Protein AF-A0A7V8R385-F1 (afdb_monomer)

Sequence (244 aa):
MTSVIGEVASEEDINKSERDELTGMAGLIDKFTDCLGFCMSEDGDTLSQWRGYADDGRGVSIGFSHEFLTAITKSNRLVRLQKVIYNLDDQKQRVREIFPKVKELISEGAVSIPRPGSLLSLKTEEQLQAEREQYRSKNSELFGTLTTLQPIWFSFKNPAFREENEWRLALNILPPHETDYRTANGRLVPYQTIEFPAVEDGTKIIEQLILGPKNTTPLRVVENFLHRYGFDNANLSVSTGSYR

Solvent-accessible surface area (backbone atoms only — not comparable to full-atom values): 14202 Å² total; per-residue (Å²): 106,47,64,52,56,43,50,48,36,57,75,70,72,49,52,70,70,55,40,52,50,53,31,52,51,44,50,49,49,62,72,74,52,52,65,53,70,51,76,45,51,76,64,72,78,42,72,68,53,26,51,74,74,15,74,63,13,45,34,64,33,79,39,63,25,67,67,43,57,49,43,43,31,70,74,32,86,56,36,40,79,43,68,52,43,34,54,64,68,62,52,38,51,65,55,52,73,54,42,69,60,49,53,53,34,48,78,74,28,28,68,56,74,82,65,84,60,64,101,84,56,89,69,52,73,68,58,53,48,54,52,46,52,52,26,52,53,33,31,51,52,46,52,54,57,57,58,69,47,54,79,60,55,80,24,59,48,65,57,91,56,54,87,50,49,40,33,28,45,35,33,62,55,62,89,91,65,91,68,48,75,47,82,54,97,94,37,84,40,80,46,75,92,75,83,82,57,93,68,64,93,86,66,51,60,46,45,31,38,33,33,23,64,63,38,83,74,56,64,70,58,53,51,54,51,32,46,76,73,71,47,71,81,38,44,78,49,67,42,86,60,80,87,125

Foldseek 3Di:
DLVLQLVLCVVVVNDPLLSVLLSVLLVVCVVQWDKDKDKAFPDQFDQVCCCPPAVNQQGKGFAFDPQQLVLLCVVDVQWDKDFADADSVVVSVLSVVLVVVLVVLVVQPLSVPQDPDDPPDPDDPVRSVVSVVSNVVSVVVNSVSSCVCVVVVVRYDHNVCVVRSMIIGIGIDDPPDDWDWDDDPNDTDTDDDDDRGDDPPPRQGTAEMERGQPHPDDVVVVCVVCVVVVRNNYHYYYHPDDPD

Secondary structure (DSSP, 8-state):
-HHHHHHHHHHTT--HHHHHHHHHHHHHHHHH-EEEEEEEES-SS-HHHHHHHTGGGTSEEEEEPHHHHHHHHHH-TTEEEEE-B--HHHHHHHHHTTHHHHHHHHHTTTT---PPPPTT----HHHHHHHHHHHHHHHHHHHHHHHTTHHHHTTB--GGGGGG-EEEEEEEE-SS---EEEEETTEEEEE---PPP-PPTT--SEEEEEE-TT----HHHHHHHHHHTT-TT-EEEE------

Radius of gyration: 24.41 Å; Cα contacts (8 Å, |Δi|>4): 317; chains: 1; bounding box: 56×43×70 Å

Structure (mmCIF, N/CA/C/O backbone):
data_AF-A0A7V8R385-F1
#
_entry.id   AF-A0A7V8R385-F1
#
loop_
_atom_site.group_PDB
_atom_site.id
_atom_site.type_symbol
_atom_site.label_atom_id
_atom_site.label_alt_id
_atom_site.label_comp_id
_atom_site.label_asym_id
_atom_site.label_entity_id
_atom_site.label_seq_id
_atom_site.pdbx_PDB_ins_code
_atom_site.Cartn_x
_atom_site.Cartn_y
_atom_site.Cartn_z
_atom_site.occupancy
_atom_site.B_iso_or_equiv
_atom_site.auth_seq_id
_atom_site.auth_comp_id
_atom_site.auth_asym_id
_atom_site.auth_atom_id
_atom_site.pdbx_PDB_model_num
ATOM 1 N N . MET A 1 1 ? -5.358 -4.978 9.025 1.00 71.88 1 MET A N 1
ATOM 2 C CA . MET A 1 1 ? -5.433 -3.863 9.991 1.00 71.88 1 MET A CA 1
ATOM 3 C C . MET A 1 1 ? -6.122 -4.295 11.270 1.00 71.88 1 MET A C 1
ATOM 5 O O . MET A 1 1 ? -5.467 -4.341 12.303 1.00 71.88 1 MET A O 1
ATOM 9 N N . THR A 1 2 ? -7.405 -4.652 11.183 1.00 81.88 2 THR A N 1
ATOM 10 C CA . THR A 1 2 ? -8.234 -5.142 12.293 1.00 81.88 2 THR A CA 1
ATOM 11 C C . THR A 1 2 ? -7.523 -6.210 13.134 1.00 81.88 2 THR A C 1
ATOM 13 O O . THR A 1 2 ? -7.527 -6.145 14.358 1.00 81.88 2 THR A O 1
ATOM 16 N N . SER A 1 3 ? -6.822 -7.137 12.469 1.00 85.56 3 SER A N 1
ATOM 17 C CA . SER A 1 3 ? -6.007 -8.172 13.115 1.00 85.56 3 SER A CA 1
ATOM 18 C C . SER A 1 3 ? -4.867 -7.605 13.968 1.00 85.56 3 SER A C 1
ATOM 20 O O . SER A 1 3 ? -4.728 -7.992 15.119 1.00 85.56 3 SER A O 1
ATOM 22 N N . VAL A 1 4 ? -4.091 -6.650 13.442 1.00 90.94 4 VAL A N 1
ATOM 23 C CA . VAL A 1 4 ? -2.936 -6.063 14.144 1.00 90.94 4 VAL A CA 1
ATOM 24 C C . VAL A 1 4 ? -3.392 -5.265 15.366 1.00 90.94 4 VAL A C 1
ATOM 26 O O . VAL A 1 4 ? -2.797 -5.400 16.428 1.00 90.94 4 VAL A O 1
ATOM 29 N N . ILE A 1 5 ? -4.471 -4.480 15.251 1.00 91.38 5 ILE A N 1
ATOM 30 C CA . ILE A 1 5 ? -5.044 -3.747 16.395 1.00 91.38 5 ILE A CA 1
ATOM 31 C C . ILE A 1 5 ? -5.536 -4.726 17.465 1.00 91.38 5 ILE A C 1
ATOM 33 O O . ILE A 1 5 ? -5.249 -4.522 18.642 1.00 91.38 5 ILE A O 1
ATOM 37 N N . GLY A 1 6 ? -6.224 -5.801 17.068 1.00 90.56 6 GLY A N 1
ATOM 38 C CA . GLY A 1 6 ? -6.682 -6.837 17.995 1.00 90.56 6 GLY A CA 1
ATOM 39 C C . GLY A 1 6 ? -5.533 -7.560 18.707 1.00 90.56 6 GLY A C 1
ATOM 40 O O . GLY A 1 6 ? -5.618 -7.806 19.911 1.00 90.56 6 GLY A O 1
ATOM 41 N N . GLU A 1 7 ? -4.444 -7.859 17.991 1.00 92.69 7 GLU A N 1
ATOM 42 C CA . GLU A 1 7 ? -3.232 -8.455 18.566 1.00 92.69 7 GLU A CA 1
ATOM 43 C C . GLU A 1 7 ? -2.549 -7.507 19.557 1.00 92.69 7 GLU A C 1
ATOM 45 O O . GLU A 1 7 ? -2.314 -7.904 20.696 1.00 92.69 7 GLU A O 1
ATOM 50 N N . VAL A 1 8 ? -2.311 -6.245 19.180 1.00 94.19 8 VAL A N 1
ATOM 51 C CA . VAL A 1 8 ? -1.707 -5.251 20.085 1.00 94.19 8 VAL A CA 1
ATOM 52 C C . VAL A 1 8 ? -2.585 -5.030 21.315 1.00 94.19 8 VAL A C 1
ATOM 54 O O . VAL A 1 8 ? -2.087 -5.018 22.435 1.00 94.19 8 VAL A O 1
ATOM 57 N N . ALA A 1 9 ? -3.903 -4.940 21.143 1.00 92.69 9 ALA A N 1
ATOM 58 C CA . ALA A 1 9 ? -4.816 -4.796 22.269 1.00 92.69 9 ALA A CA 1
ATOM 59 C C . ALA A 1 9 ? -4.808 -6.013 23.200 1.00 92.69 9 ALA A C 1
ATOM 61 O O . ALA A 1 9 ? -5.009 -5.862 24.402 1.00 92.69 9 ALA A O 1
ATOM 62 N N . SER A 1 10 ? -4.554 -7.213 22.668 1.00 92.19 10 SER A N 1
ATOM 63 C CA . SER A 1 10 ? -4.348 -8.410 23.486 1.00 92.19 10 SER A CA 1
ATOM 64 C C . SER A 1 10 ? -3.063 -8.358 24.305 1.00 92.19 10 SER A C 1
ATOM 66 O O . SER A 1 10 ? -3.042 -8.902 25.401 1.00 92.19 10 SER A O 1
ATOM 68 N N . GLU A 1 11 ? -1.998 -7.785 23.752 1.00 93.69 11 GLU A N 1
ATOM 69 C CA . GLU A 1 11 ? -0.685 -7.681 24.401 1.00 93.69 11 GLU A CA 1
ATOM 70 C C . GLU A 1 11 ? -0.637 -6.553 25.442 1.00 93.69 11 GLU A C 1
ATOM 72 O O . GLU A 1 11 ? 0.151 -6.616 26.377 1.00 93.69 11 GLU A O 1
ATOM 77 N N . GLU A 1 12 ? -1.497 -5.544 25.301 1.00 91.81 12 GLU A N 1
ATOM 78 C CA . GLU A 1 12 ? -1.624 -4.389 26.203 1.00 91.81 12 GLU A CA 1
ATOM 79 C C . GLU A 1 12 ? -2.661 -4.607 27.329 1.00 91.81 12 GLU A C 1
ATOM 81 O O . GLU A 1 12 ? -3.159 -3.641 27.907 1.00 91.81 12 GLU A O 1
ATOM 86 N N . ASP A 1 13 ? -3.013 -5.867 27.617 1.00 90.12 13 ASP A N 1
ATOM 87 C CA . ASP A 1 13 ? -3.935 -6.289 28.687 1.00 90.12 13 ASP A CA 1
ATOM 88 C C . ASP A 1 13 ? -5.354 -5.677 28.626 1.00 90.12 13 ASP A C 1
ATOM 90 O O . ASP A 1 13 ? -6.061 -5.595 29.635 1.00 90.12 13 ASP A O 1
ATOM 94 N N . ILE A 1 14 ? -5.827 -5.283 27.437 1.00 90.06 14 ILE A N 1
ATOM 95 C CA . ILE A 1 14 ? -7.196 -4.777 27.252 1.00 90.06 14 ILE A CA 1
ATOM 96 C C . ILE A 1 14 ? -8.189 -5.944 27.342 1.00 90.06 14 ILE A C 1
ATOM 98 O O . ILE A 1 14 ? -8.008 -7.007 26.730 1.00 90.06 14 ILE A O 1
ATOM 102 N N . ASN A 1 15 ? -9.278 -5.763 28.097 1.00 91.19 15 ASN A N 1
ATOM 103 C CA . ASN A 1 15 ? -10.226 -6.849 28.323 1.00 91.19 15 ASN A CA 1
ATOM 104 C C . ASN A 1 15 ? -10.950 -7.250 27.024 1.00 91.19 15 ASN A C 1
ATOM 106 O O . ASN A 1 15 ? -11.017 -6.503 26.051 1.00 91.19 15 ASN A O 1
ATOM 110 N N . LYS A 1 16 ? -11.496 -8.471 26.979 1.00 90.56 16 LYS A N 1
ATOM 111 C CA . LYS A 1 16 ? -12.094 -9.012 25.747 1.00 90.56 16 LYS A CA 1
ATOM 112 C C . LYS A 1 16 ? -13.218 -8.129 25.183 1.00 90.56 16 LYS A C 1
ATOM 114 O O . LYS A 1 16 ? -13.254 -7.924 23.979 1.00 90.56 16 LYS A O 1
ATOM 119 N N . SER A 1 17 ? -14.093 -7.597 26.038 1.00 88.88 17 SER A N 1
ATOM 120 C CA . SER A 1 17 ? -15.223 -6.776 25.588 1.00 88.88 17 SER A CA 1
ATOM 121 C C . SER A 1 17 ? -14.746 -5.481 24.932 1.00 88.88 17 SER A C 1
ATOM 123 O O . SER A 1 17 ? -15.233 -5.118 23.871 1.00 88.88 17 SER A O 1
ATOM 125 N N . GLU A 1 18 ? -13.780 -4.797 25.541 1.00 90.94 18 GLU A N 1
ATOM 126 C CA . GLU A 1 18 ? -13.211 -3.552 25.011 1.00 90.94 18 GLU A CA 1
ATOM 127 C C . GLU A 1 18 ? -12.444 -3.794 23.706 1.00 90.94 18 GLU A C 1
ATOM 129 O O . GLU A 1 18 ? -12.531 -2.997 22.772 1.00 90.94 18 GLU A O 1
ATOM 134 N N . ARG A 1 19 ? -11.728 -4.922 23.610 1.00 91.81 19 ARG A N 1
ATOM 135 C CA . ARG A 1 19 ? -11.050 -5.334 22.373 1.00 91.81 19 ARG A CA 1
ATOM 136 C C . ARG A 1 19 ? -12.021 -5.593 21.233 1.00 91.81 19 ARG A C 1
ATOM 138 O O . ARG A 1 19 ? -11.727 -5.194 20.107 1.00 91.81 19 ARG A O 1
ATOM 145 N N . ASP A 1 20 ? -13.149 -6.243 21.506 1.00 91.50 20 ASP A N 1
ATOM 146 C CA . ASP A 1 20 ? -14.169 -6.517 20.493 1.00 91.50 20 ASP A CA 1
ATOM 147 C C . ASP A 1 20 ? -14.752 -5.196 19.947 1.00 91.50 20 ASP A C 1
ATOM 149 O O . ASP A 1 20 ? -14.870 -5.037 18.731 1.00 91.50 20 ASP A O 1
ATOM 153 N N . GLU A 1 21 ? -14.998 -4.204 20.814 1.00 91.38 21 GLU A N 1
ATOM 154 C CA . GLU A 1 21 ? -15.449 -2.860 20.412 1.00 91.38 21 GLU A CA 1
ATOM 155 C C . GLU A 1 21 ? -14.391 -2.098 19.597 1.00 91.38 21 GLU A C 1
ATOM 157 O O . GLU A 1 21 ? -14.698 -1.544 18.538 1.00 91.38 21 GLU A O 1
ATOM 162 N N . LEU A 1 22 ? -13.123 -2.110 20.030 1.00 91.50 22 LEU A N 1
ATOM 163 C CA . LEU A 1 22 ? -12.010 -1.515 19.277 1.00 91.50 22 LEU A CA 1
ATOM 164 C C . LEU A 1 22 ? -11.866 -2.134 17.884 1.00 91.50 22 LEU A C 1
ATOM 166 O O . LE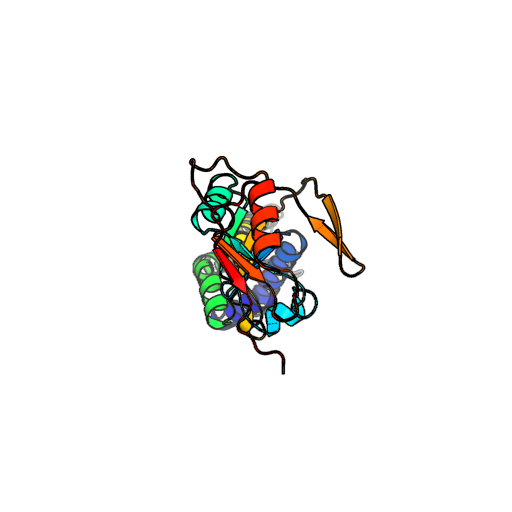U A 1 22 ? -11.689 -1.431 16.889 1.00 91.50 22 LEU A O 1
ATOM 170 N N . THR A 1 23 ? -11.943 -3.461 17.817 1.00 91.94 23 THR A N 1
ATOM 171 C CA . THR A 1 23 ? -11.818 -4.233 16.579 1.00 91.94 23 THR A CA 1
ATOM 172 C C . THR A 1 23 ? -13.006 -3.955 15.655 1.00 91.94 23 THR A C 1
ATOM 174 O O . THR A 1 23 ? -12.824 -3.782 14.449 1.00 91.94 23 THR A O 1
ATOM 177 N N . GLY A 1 24 ? -14.214 -3.834 16.215 1.00 91.44 24 GLY A N 1
ATOM 178 C CA . GLY A 1 24 ? -15.410 -3.408 15.492 1.00 91.44 24 GLY A CA 1
ATOM 179 C C . GLY A 1 24 ? -15.266 -2.000 14.913 1.00 91.44 24 GLY A C 1
ATOM 180 O O . GLY A 1 24 ? -15.549 -1.793 13.733 1.00 91.44 24 GLY A O 1
ATOM 181 N N . MET A 1 25 ? -14.754 -1.054 15.703 1.00 90.56 25 MET A N 1
ATOM 182 C CA . MET A 1 25 ? -14.498 0.318 15.261 1.00 90.56 25 MET A CA 1
ATOM 183 C C . MET A 1 25 ? -13.443 0.376 14.150 1.00 90.56 25 MET A C 1
ATOM 185 O O . MET A 1 25 ? -13.674 1.016 13.125 1.00 90.56 25 MET A O 1
ATOM 189 N N . ALA A 1 26 ? -12.326 -0.339 14.300 1.00 89.94 26 ALA A N 1
ATOM 190 C CA . ALA A 1 26 ? -11.312 -0.457 13.252 1.00 89.94 26 ALA A CA 1
ATOM 191 C C . ALA A 1 26 ? -11.900 -1.049 11.960 1.00 89.94 26 ALA A C 1
ATOM 193 O O . ALA A 1 26 ? -11.653 -0.531 10.876 1.00 89.94 26 ALA A O 1
ATOM 194 N N . GLY A 1 27 ? -12.746 -2.077 12.078 1.00 89.56 27 GLY A N 1
ATOM 195 C CA . GLY A 1 27 ? -13.445 -2.677 10.942 1.00 89.56 27 GLY A CA 1
ATOM 196 C C . GLY A 1 27 ? -14.451 -1.743 10.257 1.00 89.56 27 GLY A C 1
ATOM 197 O O . GLY A 1 27 ? -14.729 -1.913 9.071 1.00 89.56 27 GLY A 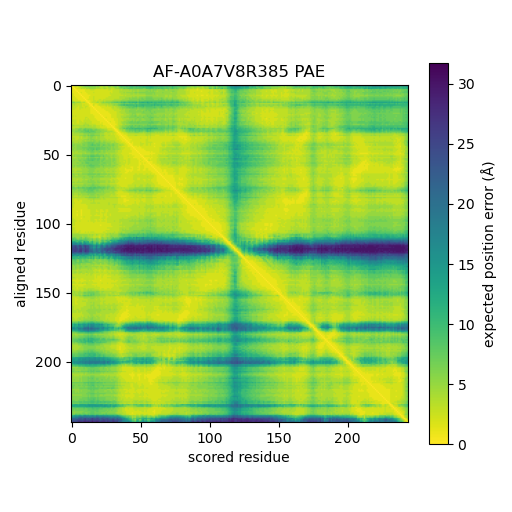O 1
ATOM 198 N N . LEU A 1 28 ? -15.010 -0.759 10.970 1.00 87.75 28 LEU A N 1
ATOM 199 C CA . LEU A 1 28 ? -15.813 0.302 10.355 1.00 87.75 28 LEU A CA 1
ATOM 200 C C . LEU A 1 28 ? -14.924 1.269 9.576 1.00 87.75 28 LEU A C 1
ATOM 202 O O . LEU A 1 28 ? -15.246 1.577 8.434 1.00 87.75 28 LEU A O 1
ATOM 206 N N . ILE A 1 29 ? -13.802 1.697 10.157 1.00 86.31 29 ILE A N 1
ATOM 207 C CA . ILE A 1 29 ? -12.841 2.574 9.477 1.00 86.31 29 ILE A CA 1
ATOM 208 C C . ILE A 1 29 ? -12.373 1.913 8.174 1.00 86.31 29 ILE A C 1
ATOM 210 O O . ILE A 1 29 ? -12.545 2.505 7.114 1.00 86.31 29 ILE A O 1
ATOM 214 N N . ASP A 1 30 ? -11.949 0.647 8.234 1.00 83.75 30 ASP A N 1
ATOM 215 C CA . ASP A 1 30 ? -11.561 -0.176 7.077 1.00 83.75 30 ASP A CA 1
ATOM 216 C C . ASP A 1 30 ? -12.597 -0.165 5.935 1.00 83.75 30 ASP A C 1
ATOM 218 O O . ASP A 1 30 ? -12.236 -0.202 4.763 1.00 83.75 30 ASP A O 1
ATOM 222 N N . LYS A 1 31 ? -13.897 -0.128 6.258 1.00 83.88 31 LYS A N 1
ATOM 223 C CA . LYS A 1 31 ? -14.979 -0.141 5.258 1.00 83.88 31 LYS A CA 1
ATOM 224 C C . LYS A 1 31 ? -15.245 1.216 4.619 1.00 83.88 31 LYS A C 1
ATOM 226 O O . LYS A 1 31 ? -15.793 1.258 3.521 1.00 83.88 31 LYS A O 1
ATOM 231 N N . PHE A 1 32 ? -14.951 2.300 5.328 1.00 80.25 32 PHE A N 1
ATOM 232 C CA . PHE A 1 32 ? -15.270 3.662 4.894 1.00 80.25 32 PHE A CA 1
ATOM 233 C C . PHE A 1 32 ? -14.045 4.445 4.422 1.00 80.25 32 PHE A C 1
ATOM 235 O O . PHE A 1 32 ? -14.200 5.534 3.870 1.00 80.25 32 PHE A O 1
ATOM 242 N N . THR A 1 33 ? -12.843 3.906 4.614 1.00 78.81 33 THR A N 1
ATOM 243 C CA . THR A 1 33 ? -11.603 4.475 4.093 1.00 78.81 33 THR A CA 1
ATOM 244 C C . THR A 1 33 ? -11.106 3.673 2.905 1.00 78.81 33 THR A C 1
ATOM 246 O O . THR A 1 33 ? -10.964 2.458 3.006 1.00 78.81 33 THR A O 1
ATOM 249 N N . ASP A 1 34 ? -10.767 4.362 1.820 1.00 82.69 34 ASP A N 1
ATOM 250 C CA . ASP A 1 34 ? -10.125 3.754 0.658 1.00 82.69 34 ASP A CA 1
ATOM 251 C C . ASP A 1 34 ? -8.879 4.557 0.254 1.00 82.69 34 ASP A C 1
ATOM 253 O O . ASP A 1 34 ? -8.715 5.732 0.608 1.00 82.69 34 ASP A O 1
ATOM 257 N N . CYS A 1 35 ? -7.973 3.905 -0.464 1.00 87.88 35 CYS A N 1
ATOM 258 C CA . CYS A 1 35 ? -6.725 4.488 -0.931 1.00 87.88 35 CYS A CA 1
ATOM 259 C C . CYS A 1 35 ? -6.365 3.921 -2.299 1.00 87.88 35 CYS A C 1
ATOM 261 O O . CYS A 1 35 ? -6.297 2.706 -2.488 1.00 87.88 35 CYS A O 1
ATOM 263 N N . LEU A 1 36 ? -6.020 4.804 -3.235 1.00 91.06 36 LEU A N 1
ATOM 264 C CA . LEU A 1 36 ? -5.389 4.390 -4.484 1.00 91.06 36 LEU A CA 1
ATOM 265 C C . LEU A 1 36 ? -3.887 4.265 -4.258 1.00 91.06 36 LEU A C 1
ATOM 267 O O . LEU A 1 36 ? -3.262 5.153 -3.682 1.00 91.06 36 LEU A O 1
ATOM 271 N N . GLY A 1 37 ? -3.305 3.154 -4.696 1.00 92.56 37 GLY A N 1
ATOM 272 C CA . GLY A 1 37 ? -1.873 2.905 -4.590 1.00 92.56 37 GLY A CA 1
ATOM 273 C C . GLY A 1 37 ? -1.222 2.836 -5.962 1.00 92.56 37 GLY A C 1
ATOM 274 O O . GLY A 1 37 ? -1.633 2.036 -6.803 1.00 92.56 37 GLY A O 1
ATOM 275 N N . PHE A 1 38 ? -0.173 3.628 -6.169 1.00 94.38 38 PHE A N 1
ATOM 276 C CA . PHE A 1 38 ? 0.818 3.374 -7.209 1.00 94.38 38 PHE A CA 1
ATOM 277 C C . PHE A 1 38 ? 2.027 2.683 -6.573 1.00 94.38 38 PHE A C 1
ATOM 279 O O . PHE A 1 38 ? 2.777 3.286 -5.801 1.00 94.38 38 PHE A O 1
ATOM 286 N N . CYS A 1 39 ? 2.151 1.388 -6.848 1.00 94.81 39 CYS A N 1
ATOM 287 C CA . CYS A 1 39 ? 3.111 0.488 -6.220 1.00 94.81 39 CYS A CA 1
ATOM 288 C C . CYS A 1 39 ? 4.352 0.327 -7.099 1.00 94.81 39 CYS A C 1
ATOM 290 O O . CYS A 1 39 ? 4.242 0.032 -8.288 1.00 94.81 39 CYS A O 1
ATOM 292 N N . MET A 1 40 ? 5.523 0.498 -6.500 1.00 96.44 40 MET A N 1
ATOM 293 C CA . MET A 1 40 ? 6.835 0.394 -7.134 1.00 96.44 40 MET A CA 1
ATOM 294 C C . MET A 1 40 ? 7.705 -0.567 -6.331 1.00 96.44 40 MET A C 1
ATOM 296 O O . MET A 1 40 ? 7.473 -0.749 -5.139 1.00 96.44 40 MET A O 1
ATOM 300 N N . SER A 1 41 ? 8.729 -1.136 -6.959 1.00 95.88 41 SER A N 1
ATOM 301 C CA . SER A 1 41 ? 9.769 -1.901 -6.270 1.00 95.88 41 SER A CA 1
ATOM 302 C C . SER A 1 41 ? 11.057 -1.090 -6.201 1.00 95.88 41 SER A C 1
ATOM 304 O O . SER A 1 41 ? 11.381 -0.368 -7.143 1.00 95.88 41 SER A O 1
ATOM 306 N N . GLU A 1 42 ? 11.790 -1.218 -5.096 1.00 94.88 42 GLU A N 1
ATOM 307 C CA . GLU A 1 42 ? 13.162 -0.706 -4.983 1.00 94.88 42 GLU A CA 1
ATOM 308 C C . GLU A 1 42 ? 14.134 -1.493 -5.887 1.00 94.88 42 GLU A C 1
ATOM 310 O O . GLU A 1 42 ? 15.116 -0.933 -6.369 1.00 94.88 42 GLU A O 1
ATOM 315 N N . ASP A 1 43 ? 13.819 -2.760 -6.191 1.00 93.69 43 ASP A N 1
ATOM 316 C CA . ASP A 1 43 ? 14.644 -3.638 -7.021 1.00 93.69 43 ASP A CA 1
ATOM 317 C C . ASP A 1 43 ? 14.079 -3.779 -8.443 1.00 93.69 43 ASP A C 1
ATOM 319 O O . ASP A 1 43 ? 13.169 -4.567 -8.716 1.00 93.69 43 ASP A O 1
ATOM 323 N N . GLY A 1 44 ? 14.668 -3.041 -9.386 1.00 93.50 44 GLY A N 1
ATOM 324 C CA . GLY A 1 44 ? 14.188 -2.977 -10.769 1.00 93.50 44 GLY A CA 1
ATOM 325 C C . GLY A 1 44 ? 14.455 -4.212 -11.645 1.00 93.50 44 GLY A C 1
ATOM 326 O O . GLY A 1 44 ? 13.866 -4.294 -12.723 1.00 93.50 44 GLY A O 1
ATOM 327 N N . ASP A 1 45 ? 15.318 -5.149 -11.228 1.00 95.25 45 ASP A N 1
ATOM 328 C CA . ASP A 1 45 ? 15.757 -6.305 -12.034 1.00 95.25 45 ASP A CA 1
ATOM 329 C C . ASP A 1 45 ? 15.666 -7.640 -11.268 1.00 95.25 45 ASP A C 1
ATOM 331 O O . ASP A 1 45 ? 16.667 -8.288 -10.964 1.00 95.25 45 ASP A O 1
ATOM 335 N N . THR A 1 46 ? 14.445 -8.065 -10.937 1.00 93.50 46 THR A N 1
ATOM 336 C CA . THR A 1 46 ? 14.181 -9.315 -10.202 1.00 93.50 46 THR A CA 1
ATOM 337 C C . THR A 1 46 ? 13.255 -10.253 -10.982 1.00 93.50 46 THR A C 1
ATOM 339 O O . THR A 1 46 ? 12.269 -9.843 -11.594 1.00 93.50 46 THR A O 1
ATOM 342 N N . LEU A 1 47 ? 13.564 -11.558 -10.974 1.00 91.94 47 LEU A N 1
ATOM 343 C CA . LEU A 1 47 ? 12.847 -12.562 -11.780 1.00 91.94 47 LEU A CA 1
ATOM 344 C C . LEU A 1 47 ? 11.360 -12.679 -11.425 1.00 91.94 47 LEU A C 1
ATOM 346 O O . LEU A 1 47 ? 10.533 -12.874 -12.316 1.00 91.94 47 LEU A O 1
ATOM 350 N N . SER A 1 48 ? 11.011 -12.583 -10.142 1.00 92.38 48 SER A N 1
ATOM 351 C CA . SER A 1 48 ? 9.615 -12.600 -9.691 1.00 92.38 48 SER A CA 1
ATOM 352 C C . SER A 1 48 ? 8.832 -11.412 -10.246 1.00 92.38 48 SER A C 1
ATOM 354 O O . SER A 1 48 ? 7.720 -11.607 -10.740 1.00 92.38 48 SER A O 1
ATOM 356 N N . GLN A 1 49 ? 9.428 -10.216 -10.264 1.00 93.81 49 GLN A N 1
ATOM 357 C CA . GLN A 1 49 ? 8.797 -9.012 -10.807 1.00 93.81 49 GLN A CA 1
ATOM 358 C C . GLN A 1 49 ? 8.631 -9.103 -12.323 1.00 93.81 49 GLN A C 1
ATOM 360 O O . GLN A 1 49 ? 7.551 -8.812 -12.841 1.00 93.81 49 GLN A O 1
ATOM 365 N N . TRP A 1 50 ? 9.644 -9.608 -13.035 1.00 95.00 50 TRP A N 1
ATOM 366 C CA . TRP A 1 50 ? 9.543 -9.842 -14.477 1.00 95.00 50 TRP A CA 1
ATOM 367 C C . TRP A 1 50 ? 8.393 -10.791 -14.832 1.00 95.00 50 TRP A C 1
ATOM 369 O O . TRP A 1 50 ? 7.621 -10.522 -15.756 1.00 95.00 50 TRP A O 1
ATOM 379 N N . ARG A 1 51 ? 8.250 -11.883 -14.071 1.00 92.75 51 ARG A N 1
ATOM 380 C CA . ARG A 1 51 ? 7.173 -12.868 -14.241 1.00 92.75 51 ARG A CA 1
ATOM 381 C C . ARG A 1 51 ? 5.800 -12.303 -13.894 1.00 92.75 51 ARG A C 1
ATOM 383 O O . ARG A 1 51 ? 4.850 -12.535 -14.635 1.00 92.75 51 ARG A O 1
ATOM 390 N N . GLY A 1 52 ? 5.702 -11.588 -12.776 1.00 91.12 52 GLY A N 1
ATOM 391 C CA . GLY A 1 52 ? 4.431 -11.122 -12.224 1.00 91.12 52 GLY A CA 1
ATOM 392 C C . GLY A 1 52 ? 3.862 -9.879 -12.906 1.00 91.12 52 GLY A C 1
ATOM 393 O O . GLY A 1 52 ? 2.646 -9.779 -13.054 1.00 91.12 52 GLY A O 1
ATOM 394 N N . TYR A 1 53 ? 4.721 -8.948 -13.334 1.00 92.12 53 TYR A N 1
ATOM 395 C CA . TYR A 1 53 ? 4.294 -7.589 -13.692 1.00 92.12 53 TYR A CA 1
ATOM 396 C C . TYR A 1 53 ? 4.722 -7.124 -15.089 1.00 92.12 53 TYR A C 1
ATOM 398 O O . TYR A 1 53 ? 4.211 -6.114 -15.568 1.00 92.12 53 TYR A O 1
ATOM 406 N N . ALA A 1 54 ? 5.606 -7.850 -15.778 1.00 93.94 54 ALA A N 1
ATOM 407 C CA . ALA A 1 54 ? 6.189 -7.408 -17.047 1.00 93.94 54 ALA A CA 1
ATOM 408 C C . ALA A 1 54 ? 6.077 -8.465 -18.160 1.00 93.94 54 ALA A C 1
ATOM 410 O O . ALA A 1 54 ? 7.057 -8.752 -18.849 1.00 93.94 54 ALA A O 1
ATOM 411 N N . ASP A 1 55 ? 4.881 -9.041 -18.330 1.00 92.81 55 ASP A N 1
ATOM 412 C CA . ASP A 1 55 ? 4.559 -10.037 -19.372 1.00 92.81 55 ASP A CA 1
ATOM 413 C C . ASP A 1 55 ? 5.626 -11.143 -19.490 1.00 92.81 55 ASP A C 1
ATOM 415 O O . ASP A 1 55 ? 6.250 -11.357 -20.533 1.00 92.81 55 ASP A O 1
ATOM 419 N N . ASP A 1 56 ? 5.898 -11.804 -18.363 1.00 93.94 56 ASP A N 1
ATOM 420 C CA . ASP A 1 56 ? 6.881 -12.884 -18.268 1.00 93.94 56 ASP A CA 1
ATOM 421 C C . ASP A 1 56 ? 8.286 -12.502 -18.785 1.00 93.94 56 ASP A C 1
ATOM 423 O O . ASP A 1 56 ? 8.983 -13.287 -19.435 1.00 93.94 56 ASP A O 1
ATOM 427 N N . GLY A 1 57 ? 8.707 -11.270 -18.487 1.00 94.25 57 GLY A N 1
ATOM 428 C CA . GLY A 1 57 ? 10.012 -10.719 -18.851 1.00 94.25 57 GLY A CA 1
ATOM 429 C C . GLY A 1 57 ? 10.094 -10.123 -20.257 1.00 94.25 57 GLY A C 1
ATOM 430 O O . GLY A 1 57 ? 11.197 -9.804 -20.700 1.00 94.25 57 GLY A O 1
ATOM 431 N N . ARG A 1 58 ? 8.974 -9.967 -20.975 1.00 95.75 58 ARG A N 1
ATOM 432 C CA . ARG A 1 58 ? 8.931 -9.251 -22.267 1.00 95.75 58 ARG A CA 1
ATOM 433 C C . ARG A 1 58 ? 8.738 -7.744 -22.118 1.00 95.75 58 ARG A C 1
ATOM 435 O O . ARG A 1 58 ? 8.995 -7.009 -23.066 1.00 95.75 58 ARG A O 1
ATOM 442 N N . GLY A 1 59 ? 8.272 -7.293 -20.957 1.00 95.69 59 GLY A N 1
ATOM 443 C CA . GLY A 1 59 ? 7.999 -5.891 -20.664 1.00 95.69 59 GLY A CA 1
ATOM 444 C C . GLY A 1 59 ? 9.249 -5.068 -20.350 1.00 95.69 59 GLY A C 1
ATOM 445 O O . GLY A 1 59 ? 10.366 -5.379 -20.778 1.00 95.69 59 GLY A O 1
ATOM 446 N N . VAL A 1 60 ? 9.030 -3.989 -19.603 1.00 96.31 60 VAL A N 1
ATOM 447 C CA . VAL A 1 60 ? 10.058 -3.045 -19.151 1.00 96.31 60 VAL A CA 1
ATOM 448 C C . VAL A 1 60 ? 9.846 -2.723 -17.676 1.00 96.31 60 VAL A C 1
ATOM 450 O O . VAL A 1 60 ? 8.713 -2.734 -17.197 1.00 96.31 60 VAL A O 1
ATOM 453 N N . SER A 1 61 ? 10.931 -2.426 -16.974 1.00 96.88 61 SER A N 1
ATOM 454 C CA . SER A 1 61 ? 10.921 -1.879 -15.619 1.00 96.88 61 SER A CA 1
ATOM 455 C C . SER A 1 61 ? 11.288 -0.403 -15.697 1.00 96.88 61 SER A C 1
ATOM 457 O O . SER A 1 61 ? 12.231 -0.047 -16.405 1.00 96.88 61 SER A O 1
ATOM 459 N N . ILE A 1 62 ? 10.517 0.454 -15.026 1.00 96.88 62 ILE A N 1
ATOM 460 C CA . ILE A 1 62 ? 10.680 1.912 -15.047 1.00 96.88 62 ILE A CA 1
ATOM 461 C C . ILE A 1 62 ? 10.990 2.370 -13.622 1.00 96.88 62 ILE A C 1
ATOM 463 O O . ILE A 1 62 ? 10.139 2.281 -12.738 1.00 96.88 62 ILE A O 1
ATOM 467 N N . GLY A 1 63 ? 12.206 2.864 -13.414 1.00 96.81 63 GLY A N 1
ATOM 468 C CA . GLY A 1 63 ? 12.650 3.488 -12.175 1.00 96.81 63 GLY A CA 1
ATOM 469 C C . GLY A 1 63 ? 12.415 4.993 -12.219 1.00 96.81 63 GLY A C 1
ATOM 470 O O . GLY A 1 63 ? 12.927 5.679 -13.105 1.00 96.81 63 GLY A O 1
ATOM 471 N N . PHE A 1 64 ? 11.654 5.511 -11.260 1.00 95.69 64 PHE A N 1
ATOM 472 C CA . PHE A 1 64 ? 11.398 6.944 -11.102 1.00 95.69 64 PHE A CA 1
ATOM 473 C C . PHE A 1 64 ? 12.448 7.586 -10.197 1.00 95.69 64 PHE A C 1
ATOM 475 O O . PHE A 1 64 ? 12.941 6.940 -9.272 1.00 95.69 64 PHE A O 1
ATOM 482 N N . SER A 1 65 ? 12.769 8.860 -10.431 1.00 94.00 65 SER A N 1
ATOM 483 C CA . SER A 1 65 ? 13.676 9.579 -9.530 1.00 94.00 65 SER A CA 1
ATOM 484 C C . SER A 1 65 ? 13.007 9.855 -8.182 1.00 94.00 65 SER A C 1
ATOM 486 O O . SER A 1 65 ? 11.809 10.152 -8.087 1.00 94.00 65 SER A O 1
ATOM 488 N N . HIS A 1 66 ? 13.791 9.778 -7.111 1.00 93.12 66 HIS A N 1
ATOM 489 C CA . HIS A 1 66 ? 13.293 10.061 -5.769 1.00 93.12 66 HIS A CA 1
ATOM 490 C C . HIS A 1 66 ? 12.903 11.543 -5.620 1.00 93.12 66 HIS A C 1
ATOM 492 O O . HIS A 1 66 ? 11.924 11.873 -4.943 1.00 93.12 66 HIS A O 1
ATOM 498 N N . GLU A 1 67 ? 13.631 12.439 -6.288 1.00 92.56 67 GLU A N 1
ATOM 499 C CA . GLU A 1 67 ? 13.366 13.876 -6.347 1.00 92.56 67 GLU A CA 1
ATOM 500 C C . GLU A 1 67 ? 11.986 14.155 -6.955 1.00 92.56 67 GLU A C 1
ATOM 502 O O . GLU A 1 67 ? 11.202 14.910 -6.375 1.00 92.56 67 GLU A O 1
ATOM 507 N N . PHE A 1 68 ? 11.648 13.492 -8.067 1.00 93.44 68 PHE A N 1
ATOM 508 C CA . PHE A 1 68 ? 10.345 13.619 -8.719 1.00 93.44 68 PHE A CA 1
ATOM 509 C C . PHE A 1 68 ? 9.205 13.079 -7.848 1.00 93.44 68 PHE A C 1
ATOM 511 O O . PHE A 1 68 ? 8.205 13.770 -7.635 1.00 93.44 68 PHE A O 1
ATOM 518 N N . LEU A 1 69 ? 9.362 11.882 -7.270 1.00 94.44 69 LEU A N 1
ATOM 519 C CA . LEU A 1 69 ? 8.360 11.311 -6.358 1.00 94.44 69 LEU A CA 1
ATOM 520 C C . LEU A 1 69 ? 8.144 12.211 -5.127 1.00 94.44 69 LEU A C 1
ATOM 522 O O . LEU A 1 69 ? 7.015 12.415 -4.669 1.00 94.44 69 LEU A O 1
ATOM 526 N N . THR A 1 70 ? 9.217 12.821 -4.622 1.00 92.81 70 THR A N 1
ATOM 527 C CA . THR A 1 70 ? 9.146 13.801 -3.533 1.00 92.81 70 THR A CA 1
ATOM 528 C C . THR A 1 70 ? 8.416 15.072 -3.973 1.00 92.81 70 THR A C 1
ATOM 530 O O . THR A 1 70 ? 7.600 15.598 -3.214 1.00 92.81 70 THR A O 1
ATOM 533 N N . ALA A 1 71 ? 8.645 15.564 -5.193 1.00 93.50 71 ALA A N 1
ATOM 534 C CA . ALA A 1 71 ? 7.915 16.712 -5.730 1.00 93.50 71 ALA A CA 1
ATOM 535 C C . ALA A 1 71 ? 6.402 16.437 -5.807 1.00 93.50 71 ALA A C 1
ATOM 537 O O . ALA A 1 71 ? 5.611 17.299 -5.416 1.00 93.50 71 ALA A O 1
ATOM 538 N N . ILE A 1 72 ? 5.992 15.223 -6.205 1.00 93.62 72 ILE A N 1
ATOM 539 C CA . ILE A 1 72 ? 4.574 14.821 -6.240 1.00 93.62 72 ILE A CA 1
ATOM 540 C C . ILE A 1 72 ? 3.952 14.953 -4.846 1.00 93.62 72 ILE A C 1
ATOM 542 O O . ILE A 1 72 ? 2.949 15.647 -4.680 1.00 93.62 72 ILE A O 1
ATOM 546 N N . THR A 1 73 ? 4.573 14.356 -3.826 1.00 93.06 73 THR A N 1
ATOM 547 C CA . THR A 1 73 ? 4.040 14.391 -2.447 1.00 93.06 73 THR A CA 1
ATOM 548 C C . THR A 1 73 ? 4.012 15.799 -1.844 1.00 93.06 73 THR A C 1
ATOM 550 O O . THR A 1 73 ? 3.116 16.125 -1.066 1.00 93.06 73 THR A O 1
ATOM 553 N N . LYS A 1 74 ? 4.953 16.675 -2.223 1.00 92.19 74 LYS A N 1
ATOM 554 C CA . LYS A 1 74 ? 4.942 18.092 -1.822 1.00 92.19 74 LYS A CA 1
ATOM 555 C C . LYS A 1 74 ? 3.816 18.876 -2.498 1.00 92.19 74 LYS A C 1
ATOM 557 O O . LYS A 1 74 ? 3.215 19.737 -1.860 1.00 92.19 74 LYS A O 1
ATOM 562 N N . SER A 1 75 ? 3.537 18.583 -3.768 1.00 91.06 75 SER A N 1
ATOM 563 C CA . SER A 1 75 ? 2.488 19.259 -4.542 1.00 91.06 75 SER A CA 1
ATOM 564 C C . SER A 1 75 ? 1.075 18.825 -4.146 1.00 91.06 75 SER A C 1
ATOM 566 O O . SER A 1 75 ? 0.147 19.630 -4.196 1.00 91.06 75 SER A O 1
ATOM 568 N N . ASN A 1 76 ? 0.911 17.579 -3.691 1.00 88.38 76 ASN A N 1
ATOM 569 C CA . ASN A 1 76 ? -0.374 17.028 -3.288 1.00 88.38 76 ASN A CA 1
ATOM 570 C C . ASN A 1 76 ? -0.294 16.404 -1.888 1.00 88.38 76 ASN A C 1
ATOM 572 O O . ASN A 1 76 ? 0.177 15.283 -1.715 1.00 88.38 76 ASN A O 1
ATOM 576 N N . ARG A 1 77 ? -0.842 17.110 -0.888 1.00 86.69 77 ARG A N 1
ATOM 577 C CA . ARG A 1 77 ? -0.834 16.691 0.529 1.00 86.69 77 ARG A CA 1
ATOM 578 C C . ARG A 1 77 ? -1.625 15.407 0.811 1.00 86.69 77 ARG A C 1
ATOM 580 O O . ARG A 1 77 ? -1.487 14.850 1.901 1.00 86.69 77 ARG A O 1
ATOM 587 N N . LEU A 1 78 ? -2.470 14.971 -0.125 1.00 87.31 78 LEU A N 1
ATOM 588 C CA . LEU A 1 78 ? -3.217 13.714 -0.030 1.00 87.31 78 LEU A CA 1
ATOM 589 C C . LEU A 1 78 ? -2.396 12.513 -0.514 1.00 87.31 78 LEU A C 1
ATOM 591 O O . LEU A 1 78 ? -2.751 11.380 -0.188 1.00 87.31 78 LEU A O 1
ATOM 595 N N . VAL A 1 79 ? -1.307 12.755 -1.254 1.00 91.00 79 VAL A N 1
ATOM 596 C CA . VAL A 1 79 ? -0.390 11.722 -1.738 1.00 91.00 79 VAL A CA 1
ATOM 597 C C . VAL A 1 79 ? 0.769 11.568 -0.766 1.00 91.00 79 VAL A C 1
ATOM 599 O O . VAL A 1 79 ? 1.405 12.539 -0.354 1.00 91.00 79 VAL A O 1
ATOM 602 N N . ARG A 1 80 ? 1.084 10.324 -0.420 1.00 92.56 80 ARG A N 1
ATOM 603 C CA . ARG A 1 80 ? 2.210 9.982 0.448 1.00 92.56 80 ARG A CA 1
ATOM 604 C C . ARG A 1 80 ? 3.080 8.933 -0.207 1.00 92.56 80 ARG A C 1
ATOM 606 O O . ARG A 1 80 ? 2.571 7.932 -0.693 1.00 92.56 80 ARG A O 1
ATOM 613 N N . LEU A 1 81 ? 4.388 9.147 -0.167 1.00 94.62 81 LEU A N 1
ATOM 614 C CA . LEU A 1 81 ? 5.369 8.131 -0.514 1.00 94.62 81 LEU A CA 1
ATOM 615 C C . LEU A 1 81 ? 5.723 7.356 0.754 1.00 94.62 81 LEU A C 1
ATOM 617 O O . LEU A 1 81 ? 6.166 7.950 1.737 1.00 94.62 81 LEU A O 1
ATOM 621 N N . GLN A 1 82 ? 5.513 6.045 0.743 1.00 94.44 82 GLN A N 1
ATOM 622 C CA . GLN A 1 82 ? 5.746 5.204 1.910 1.00 94.44 82 GLN A CA 1
ATOM 623 C C . GLN A 1 82 ? 6.337 3.851 1.543 1.00 94.44 82 GLN A C 1
ATOM 625 O O . GLN A 1 82 ? 5.891 3.199 0.599 1.00 94.44 82 GLN A O 1
ATOM 630 N N . LYS A 1 83 ? 7.318 3.412 2.332 1.00 95.44 83 LYS A N 1
ATOM 631 C CA . LYS A 1 83 ? 7.867 2.060 2.246 1.00 95.44 83 LYS A CA 1
ATOM 632 C C . LYS A 1 83 ? 6.906 1.071 2.899 1.00 95.44 83 LYS A C 1
ATOM 634 O O . LYS A 1 83 ? 6.353 1.351 3.967 1.00 95.44 83 LYS A O 1
ATOM 639 N N . VAL A 1 84 ? 6.698 -0.072 2.253 1.00 96.50 84 VAL A N 1
ATOM 640 C CA . VAL A 1 84 ? 5.828 -1.132 2.769 1.00 96.50 84 VAL A CA 1
ATOM 641 C C . VAL A 1 84 ? 6.492 -1.839 3.953 1.00 96.50 84 VAL A C 1
ATOM 643 O O . VAL A 1 84 ? 7.683 -2.146 3.931 1.00 96.50 84 VAL A O 1
ATOM 646 N N . ILE A 1 85 ? 5.705 -2.100 4.996 1.00 96.44 85 ILE A N 1
ATOM 647 C CA . ILE A 1 85 ? 6.120 -2.770 6.227 1.00 96.44 85 ILE A CA 1
ATOM 648 C C . ILE A 1 85 ? 5.597 -4.203 6.191 1.00 96.44 85 ILE A C 1
ATOM 650 O O . ILE A 1 85 ? 4.389 -4.448 6.226 1.00 96.44 85 ILE A O 1
ATOM 654 N N . TYR A 1 86 ? 6.522 -5.157 6.142 1.00 95.94 86 TYR A N 1
ATOM 655 C CA . TYR A 1 86 ? 6.217 -6.584 6.031 1.00 95.94 86 TYR A CA 1
ATOM 656 C C . TYR A 1 86 ? 6.263 -7.310 7.371 1.00 95.94 86 TYR A C 1
ATOM 658 O O . TYR A 1 86 ? 5.468 -8.213 7.609 1.00 95.94 86 TYR A O 1
ATOM 666 N N . ASN A 1 87 ? 7.219 -6.948 8.228 1.00 96.12 87 ASN A N 1
ATOM 667 C CA . ASN A 1 87 ? 7.420 -7.598 9.514 1.00 96.12 87 ASN A CA 1
ATOM 668 C C . ASN A 1 87 ? 6.258 -7.258 10.460 1.00 96.12 87 ASN A C 1
ATOM 670 O O . ASN A 1 87 ? 5.888 -6.095 10.611 1.00 96.12 87 ASN A O 1
ATOM 674 N N . LEU A 1 88 ? 5.676 -8.284 11.083 1.00 94.12 88 LEU A N 1
ATOM 675 C CA . LEU A 1 88 ? 4.510 -8.118 11.943 1.00 94.12 88 LEU A CA 1
ATOM 676 C C . LEU A 1 88 ? 4.831 -7.331 13.220 1.00 94.12 88 LEU A C 1
ATOM 678 O O . LEU A 1 88 ? 4.013 -6.520 13.641 1.00 94.12 88 LEU A O 1
ATOM 682 N N . ASP A 1 89 ? 6.004 -7.524 13.816 1.00 95.38 89 ASP A N 1
ATOM 683 C CA . ASP A 1 89 ? 6.419 -6.793 15.016 1.00 95.38 89 ASP A CA 1
ATOM 684 C C . ASP A 1 89 ? 6.613 -5.305 14.718 1.00 95.38 89 ASP A C 1
ATOM 686 O O . ASP A 1 89 ? 6.175 -4.467 15.508 1.00 95.38 89 ASP A O 1
ATOM 690 N N . ASP A 1 90 ? 7.157 -4.967 13.545 1.00 95.38 90 ASP A N 1
ATOM 691 C CA . ASP A 1 90 ? 7.252 -3.578 13.084 1.00 95.38 90 ASP A CA 1
ATOM 692 C C . ASP A 1 90 ? 5.854 -2.972 12.887 1.00 95.38 90 ASP A C 1
ATOM 694 O O . ASP A 1 90 ? 5.588 -1.857 13.336 1.00 95.38 90 ASP A O 1
ATOM 698 N N . GLN A 1 91 ? 4.917 -3.712 12.279 1.00 94.88 91 GLN A N 1
ATOM 699 C CA . GLN A 1 91 ? 3.522 -3.266 12.137 1.00 94.88 91 GLN A CA 1
ATOM 700 C C . GLN A 1 91 ? 2.868 -3.023 13.503 1.00 94.88 91 GLN A C 1
ATOM 702 O O . GLN A 1 91 ? 2.246 -1.978 13.719 1.00 94.88 91 GLN A O 1
ATOM 707 N N . LYS A 1 92 ? 3.037 -3.963 14.442 1.00 94.94 92 LYS A N 1
ATOM 708 C CA . LYS A 1 92 ? 2.551 -3.836 15.821 1.00 94.94 92 LYS A CA 1
ATOM 709 C C . LYS A 1 92 ? 3.159 -2.626 16.507 1.00 94.94 92 LYS A C 1
ATOM 711 O O . LYS A 1 92 ? 2.435 -1.889 17.164 1.00 94.94 92 LYS A O 1
ATOM 716 N N . GLN A 1 93 ? 4.453 -2.376 16.318 1.00 94.88 93 GLN A N 1
ATOM 717 C CA . GLN A 1 93 ? 5.129 -1.237 16.923 1.00 94.88 93 GLN A CA 1
ATOM 718 C C . GLN A 1 93 ? 4.527 0.092 16.466 1.00 94.88 93 GLN A C 1
ATOM 720 O O . GLN A 1 93 ? 4.247 0.949 17.301 1.00 94.88 93 GLN A O 1
ATOM 725 N N . ARG A 1 94 ? 4.245 0.240 15.166 1.00 94.00 94 ARG A N 1
ATOM 726 C CA . ARG A 1 94 ? 3.585 1.445 14.636 1.00 94.00 94 ARG A CA 1
ATOM 727 C C . ARG A 1 94 ? 2.182 1.637 15.210 1.00 94.00 94 ARG A C 1
ATOM 729 O O . ARG A 1 94 ? 1.772 2.763 15.463 1.00 94.00 94 ARG A O 1
ATOM 736 N N . VAL A 1 95 ? 1.449 0.547 15.434 1.00 94.12 95 VAL A N 1
ATOM 737 C CA . VAL A 1 95 ? 0.126 0.591 16.071 1.00 94.12 95 VAL A CA 1
ATOM 738 C C . VAL A 1 95 ? 0.242 0.929 17.563 1.00 94.12 95 VAL A C 1
ATOM 740 O O . VAL A 1 95 ? -0.526 1.756 18.050 1.00 94.12 95 VAL A O 1
ATOM 743 N N . ARG A 1 96 ? 1.227 0.374 18.283 1.00 94.75 96 ARG A N 1
ATOM 744 C CA . ARG A 1 96 ? 1.471 0.647 19.713 1.00 94.75 96 ARG A CA 1
ATOM 745 C C . ARG A 1 96 ? 1.723 2.124 20.014 1.00 94.75 96 ARG A C 1
ATOM 747 O O . ARG A 1 96 ? 1.406 2.564 21.113 1.00 94.75 96 ARG A O 1
ATOM 754 N N . GLU A 1 97 ? 2.216 2.910 19.057 1.00 93.94 97 GLU A N 1
ATOM 755 C CA . GLU A 1 97 ? 2.440 4.356 19.231 1.00 93.94 97 GLU A CA 1
ATOM 756 C C . GLU A 1 97 ? 1.174 5.116 19.669 1.00 93.94 97 GLU A C 1
ATOM 758 O O . GLU A 1 97 ? 1.276 6.067 20.443 1.00 93.94 97 GLU A O 1
ATOM 763 N N . ILE A 1 98 ? -0.022 4.682 19.245 1.00 93.69 98 ILE A N 1
ATOM 764 C CA . ILE A 1 98 ? -1.288 5.334 19.630 1.00 93.69 98 ILE A CA 1
ATOM 765 C C . ILE A 1 98 ? -1.941 4.718 20.876 1.00 93.69 98 ILE A C 1
ATOM 767 O O . ILE A 1 98 ? -2.876 5.294 21.438 1.00 93.69 98 ILE A O 1
ATOM 771 N N . PHE A 1 99 ? -1.466 3.555 21.331 1.00 93.62 99 PHE A N 1
ATOM 772 C CA . PHE A 1 99 ? -2.099 2.804 22.416 1.00 93.62 99 PHE A CA 1
ATOM 773 C C . PHE A 1 99 ? -2.116 3.510 23.777 1.00 93.62 99 PHE A C 1
ATOM 775 O O . PHE A 1 99 ? -3.092 3.316 24.501 1.00 93.62 99 PHE A O 1
ATOM 782 N N . PRO A 1 100 ? -1.140 4.364 24.149 1.00 95.06 100 PRO A N 1
ATOM 783 C CA . PRO A 1 100 ? -1.260 5.173 25.359 1.00 95.06 100 PRO A CA 1
ATOM 784 C C . PRO A 1 100 ? -2.543 6.016 25.375 1.00 95.06 100 PRO A C 1
ATOM 786 O O . PRO A 1 100 ? -3.275 5.994 26.363 1.00 95.06 100 PRO A O 1
ATOM 789 N N . LYS A 1 101 ? -2.864 6.677 24.254 1.00 94.81 101 LYS A N 1
ATOM 790 C CA . LYS A 1 101 ? -4.081 7.488 24.117 1.00 94.81 101 LYS A CA 1
ATOM 791 C C . LYS A 1 101 ? -5.338 6.623 24.043 1.00 94.81 101 LYS A C 1
ATOM 793 O O . LYS A 1 101 ? -6.346 6.950 24.655 1.00 94.81 101 LYS A O 1
ATOM 798 N N . VAL A 1 102 ? -5.276 5.488 23.345 1.00 94.56 102 VAL A N 1
ATOM 799 C CA . VAL A 1 102 ? -6.395 4.530 23.291 1.00 94.56 102 VAL A CA 1
ATOM 800 C C . VAL A 1 102 ? -6.756 4.023 24.691 1.00 94.56 102 VAL A C 1
ATOM 802 O O . VAL A 1 102 ? -7.931 4.030 25.047 1.00 94.56 102 VAL A O 1
ATOM 805 N N . LYS A 1 103 ? -5.767 3.637 25.508 1.00 94.19 103 LYS A N 1
ATOM 806 C CA . LYS A 1 103 ? -5.992 3.160 26.883 1.00 94.19 103 LYS A CA 1
ATOM 807 C C . LYS A 1 103 ? -6.594 4.239 27.782 1.00 94.19 103 LYS A C 1
ATOM 809 O O . LYS A 1 103 ? -7.522 3.942 28.530 1.00 94.19 103 LYS A O 1
ATOM 814 N N . GLU A 1 104 ? -6.113 5.479 27.676 1.00 94.88 104 GLU A N 1
ATOM 815 C CA . GLU A 1 104 ? -6.711 6.630 28.365 1.00 94.88 104 GLU A CA 1
ATOM 816 C C . GLU A 1 104 ? -8.201 6.754 28.007 1.00 94.88 104 GLU A C 1
ATOM 818 O O . GLU A 1 104 ? -9.055 6.714 28.891 1.00 94.88 104 GLU A O 1
ATOM 823 N N . LEU A 1 105 ? -8.532 6.779 26.715 1.00 93.88 105 LEU A N 1
ATOM 824 C CA . LEU A 1 105 ? -9.911 6.935 26.243 1.00 93.88 105 LEU A CA 1
ATOM 825 C C . LEU A 1 105 ? -10.825 5.776 26.651 1.00 93.88 105 LEU A C 1
ATOM 827 O O . LEU A 1 105 ? -11.993 5.989 26.978 1.00 93.88 105 LEU A O 1
ATOM 831 N N . ILE A 1 106 ? -10.304 4.549 26.667 1.00 92.31 106 ILE A N 1
ATOM 832 C CA . ILE A 1 106 ? -11.039 3.380 27.165 1.00 92.31 106 ILE A CA 1
ATOM 833 C C . ILE A 1 106 ? -11.360 3.548 28.649 1.00 92.31 106 ILE A C 1
ATOM 835 O O . ILE A 1 106 ? -12.515 3.365 29.033 1.00 92.31 106 ILE A O 1
ATOM 839 N N . SER A 1 107 ? -10.386 3.972 29.461 1.00 91.06 107 SER A N 1
ATOM 840 C CA . SER A 1 107 ? -10.599 4.205 30.896 1.00 91.06 107 SER A CA 1
ATOM 841 C C . SER A 1 107 ? -11.616 5.321 31.181 1.00 91.06 107 SER A C 1
ATOM 843 O O . SER A 1 107 ? -12.323 5.275 32.185 1.00 91.06 107 SER A O 1
ATOM 845 N N . GLU A 1 108 ? -11.756 6.278 30.259 1.00 91.12 108 GLU A N 1
ATOM 846 C CA . GLU A 1 108 ? -12.755 7.354 30.302 1.00 91.12 108 GLU A CA 1
ATOM 847 C C . GLU A 1 108 ? -14.140 6.943 29.762 1.00 91.12 108 GLU A C 1
ATOM 849 O O . GLU A 1 108 ? -15.073 7.754 29.751 1.00 91.12 108 GLU A O 1
ATOM 854 N N . GLY A 1 109 ? -14.294 5.688 29.326 1.00 88.00 109 GLY A N 1
ATOM 855 C CA . GLY A 1 109 ? -15.562 5.112 28.886 1.00 88.00 109 GLY A CA 1
ATOM 856 C C . GLY A 1 109 ? -15.846 5.204 27.385 1.00 88.00 109 GLY A C 1
ATOM 857 O O . GLY A 1 109 ? -17.000 5.047 26.993 1.00 88.00 109 GLY A O 1
ATOM 858 N N . ALA A 1 110 ? -14.842 5.404 26.520 1.00 87.62 110 ALA A N 1
ATOM 859 C CA . ALA A 1 110 ? -15.029 5.490 25.059 1.00 87.62 110 ALA A CA 1
ATOM 860 C C . ALA A 1 110 ? -15.673 4.244 24.414 1.00 87.62 110 ALA A C 1
ATOM 862 O O . ALA A 1 110 ? -16.240 4.325 23.321 1.00 87.62 110 ALA A O 1
ATOM 863 N N . VAL A 1 111 ? -15.585 3.093 25.085 1.00 85.31 111 VAL A N 1
ATOM 864 C CA . VAL A 1 111 ? -16.152 1.798 24.662 1.00 85.31 111 VAL A CA 1
ATOM 865 C C . VAL A 1 111 ? -17.235 1.282 25.622 1.00 85.31 111 VAL A C 1
ATOM 867 O O . VAL A 1 111 ? -17.798 0.209 25.417 1.00 85.31 111 VAL A O 1
ATOM 870 N N . SER A 1 112 ? -17.585 2.061 26.650 1.00 83.75 112 SER A N 1
ATOM 871 C CA . SER A 1 112 ? -18.609 1.712 27.640 1.00 83.75 112 SER A CA 1
ATOM 872 C C . SER A 1 112 ? -19.996 2.085 27.126 1.00 83.75 112 SER A C 1
ATOM 874 O O . SER A 1 112 ? -20.524 3.146 27.449 1.00 83.75 112 SER A O 1
ATOM 876 N N . ILE A 1 113 ? -20.591 1.218 26.300 1.00 76.25 113 ILE A N 1
ATOM 877 C CA . ILE A 1 113 ? -21.913 1.461 25.706 1.00 76.25 113 ILE A CA 1
ATOM 878 C C . ILE A 1 113 ? -22.964 1.620 26.823 1.00 76.25 113 ILE A C 1
ATOM 880 O O . ILE A 1 113 ? -23.207 0.655 27.559 1.00 76.25 113 ILE A O 1
ATOM 884 N N . PRO A 1 114 ? -23.646 2.779 26.931 1.00 69.12 114 PRO A N 1
ATOM 885 C CA . PRO A 1 114 ? -24.698 2.984 27.919 1.00 69.12 114 PRO A CA 1
ATOM 886 C C . PRO A 1 114 ? -25.874 2.055 27.606 1.00 69.12 114 PRO A C 1
ATOM 888 O O . PRO A 1 114 ? -26.615 2.264 26.641 1.00 69.12 114 PRO A O 1
ATOM 891 N N . ARG A 1 115 ? -26.052 0.999 28.402 1.00 65.88 115 ARG A N 1
ATOM 892 C CA . ARG A 1 115 ? -27.213 0.107 28.289 1.00 65.88 115 ARG A CA 1
ATOM 893 C C . ARG A 1 115 ? -28.358 0.658 29.141 1.00 65.88 115 ARG A C 1
ATOM 895 O O . ARG A 1 115 ? -28.095 1.128 30.250 1.00 65.88 115 ARG A O 1
ATOM 902 N N . PRO A 1 116 ? -29.622 0.572 28.681 1.00 54.72 116 PRO A N 1
ATOM 903 C CA . PRO A 1 116 ? -30.759 0.725 29.581 1.00 54.72 116 PRO A CA 1
ATOM 904 C C . PRO A 1 116 ? -30.558 -0.266 30.728 1.00 54.72 116 PRO A C 1
ATOM 906 O O . PRO A 1 116 ? -30.274 -1.440 30.480 1.00 54.72 116 PRO A O 1
ATOM 909 N N . GLY A 1 117 ? -30.583 0.227 31.964 1.00 53.28 117 GLY A N 1
ATOM 910 C CA . GLY A 1 117 ? -30.216 -0.565 33.130 1.00 53.28 117 GLY A CA 1
ATOM 911 C C . GLY A 1 117 ? -31.001 -1.875 33.244 1.00 53.28 117 GLY A C 1
ATOM 912 O O . GLY A 1 117 ? -32.120 -2.007 32.747 1.00 53.28 117 GLY A O 1
ATOM 913 N N . SER A 1 118 ? -30.426 -2.834 33.973 1.00 51.03 118 SER A N 1
ATOM 914 C CA . SER A 1 118 ? -31.224 -3.867 34.641 1.00 51.03 118 SER A CA 1
ATOM 915 C C . SER A 1 118 ? -32.370 -3.190 35.406 1.00 51.03 118 SER A C 1
ATOM 917 O O . SER A 1 118 ? -32.194 -2.074 35.897 1.00 51.03 118 SER A O 1
ATOM 919 N N . LEU A 1 119 ? -33.509 -3.874 35.561 1.00 47.97 119 LEU A N 1
ATOM 920 C CA . LEU A 1 119 ? -34.734 -3.429 36.259 1.00 47.97 119 LEU A CA 1
ATOM 921 C C . LEU A 1 119 ? -34.509 -2.821 37.671 1.00 47.97 119 LEU A C 1
ATOM 923 O O . LEU A 1 119 ? -35.441 -2.298 38.270 1.00 47.97 119 LEU A O 1
ATOM 927 N N . LEU A 1 120 ? -33.283 -2.896 38.201 1.00 49.47 120 LEU A N 1
ATOM 928 C CA . LEU A 1 120 ? -32.835 -2.457 39.521 1.00 49.47 120 LEU A CA 1
ATOM 929 C C . LEU A 1 120 ? -32.026 -1.143 39.549 1.00 49.47 120 LEU A C 1
ATOM 931 O O . LEU A 1 120 ? -31.751 -0.659 40.644 1.00 49.47 120 LEU A O 1
ATOM 935 N N . SER A 1 121 ? -31.637 -0.543 38.414 1.00 56.16 121 SER A N 1
ATOM 936 C CA . SER A 1 121 ? -30.937 0.760 38.416 1.00 56.16 121 SER A CA 1
ATOM 937 C C . SER A 1 121 ? -31.833 1.882 37.883 1.00 56.16 121 SER A C 1
ATOM 939 O O . SER A 1 121 ? -31.920 2.105 36.675 1.00 56.16 121 SER A O 1
ATOM 941 N N . LEU A 1 122 ? -32.484 2.610 38.789 1.00 60.44 122 LEU A N 1
ATOM 942 C CA . LEU A 1 122 ? -33.257 3.815 38.479 1.00 60.44 122 LEU A CA 1
ATOM 943 C C . LEU A 1 122 ? -32.301 5.002 38.266 1.00 60.44 122 LEU A C 1
ATOM 945 O O . LEU A 1 122 ? -32.171 5.863 39.133 1.00 60.44 122 LEU A O 1
ATOM 949 N N . LYS A 1 123 ? -31.580 5.027 37.140 1.00 67.94 123 LYS A N 1
ATOM 950 C CA . LYS A 1 123 ? -30.908 6.256 36.690 1.00 67.94 123 LYS A CA 1
ATOM 951 C C . LYS A 1 123 ? -31.980 7.239 36.213 1.00 67.94 123 LYS A C 1
ATOM 953 O O . LYS A 1 123 ? -32.935 6.816 35.560 1.00 67.94 123 LYS A O 1
ATOM 958 N N . THR A 1 124 ? -31.844 8.525 36.540 1.00 75.94 124 THR A N 1
ATOM 959 C CA . THR A 1 124 ? -32.743 9.546 35.977 1.00 75.94 124 THR A CA 1
ATOM 960 C C . THR A 1 124 ? -32.460 9.736 34.488 1.00 75.94 124 THR A C 1
ATOM 962 O O . THR A 1 124 ? -31.363 9.429 34.013 1.00 75.94 124 THR A O 1
ATOM 965 N N . GLU A 1 125 ? -33.437 10.249 33.737 1.00 77.19 125 GLU A N 1
ATOM 966 C CA . GLU A 1 125 ? -33.253 10.511 32.304 1.00 77.19 125 GLU A CA 1
ATOM 967 C C . GLU A 1 125 ? -32.098 11.499 32.067 1.00 77.19 125 GLU A C 1
ATOM 969 O O . GLU A 1 125 ? -31.315 11.306 31.140 1.00 77.19 125 GLU A O 1
ATOM 974 N N . GLU A 1 126 ? -31.903 12.493 32.948 1.00 80.06 126 GLU A N 1
ATOM 975 C CA . GLU A 1 126 ? -30.770 13.422 32.827 1.00 80.06 126 GLU A CA 1
ATOM 976 C C . GLU A 1 126 ? -29.415 12.729 33.033 1.00 80.06 126 GLU A C 1
ATOM 978 O O . GLU A 1 126 ? -28.456 13.020 32.321 1.00 80.06 126 GLU A O 1
ATOM 983 N N . GLN A 1 127 ? -29.324 11.784 33.975 1.00 80.69 127 GLN A N 1
ATOM 984 C CA . GLN A 1 127 ? -28.097 11.016 34.214 1.00 80.69 127 GLN A CA 1
ATOM 985 C C . GLN A 1 127 ? -27.770 10.095 33.036 1.00 80.69 127 GLN A C 1
ATOM 987 O O . GLN A 1 127 ? -26.612 9.992 32.633 1.00 80.69 127 GLN A O 1
ATOM 992 N N . LEU A 1 128 ? -28.792 9.448 32.466 1.00 79.19 128 LEU A N 1
ATOM 993 C CA . LEU A 1 128 ? -28.644 8.597 31.287 1.00 79.19 128 LEU A CA 1
ATOM 994 C C . LEU A 1 128 ? -28.209 9.418 30.063 1.00 79.19 128 LEU A C 1
ATOM 996 O O . LEU A 1 128 ? -27.390 8.968 29.260 1.00 79.19 128 LEU A O 1
ATOM 1000 N N . GLN A 1 129 ? -28.750 10.629 29.925 1.00 83.44 129 GLN A N 1
ATOM 1001 C CA . GLN A 1 129 ? -28.407 11.544 28.846 1.00 83.44 129 GLN A CA 1
ATOM 1002 C C . GLN A 1 129 ? -26.961 12.046 28.965 1.00 83.44 129 GLN A C 1
ATOM 1004 O O . GLN A 1 129 ? -26.220 11.982 27.984 1.00 83.44 129 GLN A O 1
ATOM 1009 N N . ALA A 1 130 ? -26.529 12.449 30.164 1.00 83.88 130 ALA A N 1
ATOM 1010 C CA . ALA A 1 130 ? -25.148 12.865 30.413 1.00 83.88 130 ALA A CA 1
ATOM 1011 C C . ALA A 1 130 ? -24.140 11.733 30.127 1.00 83.88 130 ALA A C 1
ATOM 1013 O O . ALA A 1 130 ? -23.113 11.956 29.488 1.00 83.88 130 ALA A O 1
ATOM 1014 N N . GLU A 1 131 ? -24.459 10.496 30.523 1.00 84.06 131 GLU A N 1
ATOM 1015 C CA . GLU A 1 131 ? -23.632 9.314 30.240 1.00 84.06 131 GLU A CA 1
ATOM 1016 C C . GLU A 1 131 ? -23.532 9.028 28.732 1.00 84.06 131 GLU A C 1
ATOM 1018 O O . GLU A 1 131 ? -22.454 8.722 28.219 1.00 84.06 131 GLU A O 1
ATOM 1023 N N . ARG A 1 132 ? -24.636 9.185 27.988 1.00 85.31 132 ARG A N 1
ATOM 1024 C CA . ARG A 1 132 ? -24.648 9.056 26.521 1.00 85.31 132 ARG A CA 1
ATOM 1025 C C . ARG A 1 132 ? -23.819 10.130 25.834 1.00 85.31 132 ARG A C 1
ATOM 1027 O O . ARG A 1 132 ? -23.146 9.825 24.852 1.00 85.31 132 ARG A O 1
ATOM 1034 N N . GLU A 1 133 ? -23.884 11.368 26.306 1.00 87.81 133 GLU A N 1
ATOM 1035 C CA . GLU A 1 133 ? -23.106 12.479 25.752 1.00 87.81 133 GLU A CA 1
ATOM 1036 C C . GLU A 1 133 ? -21.611 12.286 26.001 1.00 87.81 133 GLU A C 1
ATOM 1038 O O . GLU A 1 133 ? -20.816 12.404 25.064 1.00 87.81 133 GLU A O 1
ATOM 1043 N N . GLN A 1 134 ? -21.235 11.888 27.219 1.00 87.31 134 GLN A N 1
ATOM 1044 C CA . GLN A 1 134 ? -19.856 11.538 27.547 1.00 87.31 134 GLN A CA 1
ATOM 1045 C C . GLN A 1 134 ? -19.354 10.383 26.673 1.00 87.31 134 GLN A C 1
ATOM 1047 O O . GLN A 1 134 ? -18.303 10.513 26.042 1.00 87.31 134 GLN A O 1
ATOM 1052 N N . TYR A 1 135 ? -20.121 9.290 26.579 1.00 88.38 13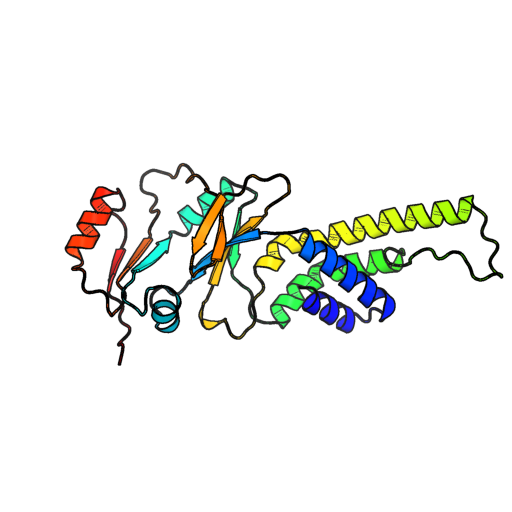5 TYR A N 1
ATOM 1053 C CA . TYR A 1 135 ? -19.787 8.156 25.717 1.00 88.38 135 TYR A CA 1
ATOM 1054 C C . TYR A 1 135 ? -19.588 8.600 24.265 1.00 88.38 135 TYR A C 1
ATOM 1056 O O . TYR A 1 135 ? -18.563 8.285 23.675 1.00 88.38 135 TYR A O 1
ATOM 1064 N N . ARG A 1 136 ? -20.519 9.373 23.688 1.00 89.50 136 ARG A N 1
ATOM 1065 C CA . ARG A 1 136 ? -20.412 9.849 22.296 1.00 89.50 136 ARG A CA 1
ATOM 1066 C C . ARG A 1 136 ? -19.162 10.691 22.071 1.00 89.50 136 ARG A C 1
ATOM 1068 O O . ARG A 1 136 ? -18.484 10.502 21.066 1.00 89.50 136 ARG A O 1
ATOM 1075 N N . SER A 1 137 ? -18.860 11.594 23.002 1.00 93.06 137 SER A N 1
ATOM 1076 C CA . SER A 1 137 ? -17.671 12.446 22.936 1.00 93.06 137 SER A CA 1
ATOM 1077 C C . SER A 1 137 ? -16.391 11.605 22.925 1.00 93.06 137 SER A C 1
ATOM 1079 O O . SER A 1 137 ? -15.580 11.706 22.003 1.00 93.06 137 SER A O 1
ATOM 1081 N N . LYS A 1 138 ? -16.259 10.683 23.885 1.00 92.50 138 LYS A N 1
ATOM 1082 C CA . LYS A 1 138 ? -15.073 9.829 24.023 1.00 92.50 138 LYS A CA 1
ATOM 1083 C C . LYS A 1 138 ? -14.952 8.782 22.924 1.00 92.50 138 LYS A C 1
ATOM 1085 O O . LYS A 1 138 ? -13.853 8.533 22.435 1.00 92.50 138 LYS A O 1
ATOM 1090 N N . ASN A 1 139 ? -16.070 8.230 22.467 1.00 93.00 139 ASN A N 1
ATOM 1091 C CA . ASN A 1 139 ? -16.114 7.332 21.321 1.00 93.00 139 ASN A CA 1
ATOM 1092 C C . ASN A 1 139 ? -15.663 8.043 20.035 1.00 93.00 139 ASN A C 1
ATOM 1094 O O . ASN A 1 139 ? -14.883 7.481 19.270 1.00 93.00 139 ASN A O 1
ATOM 1098 N N . SER A 1 140 ? -16.073 9.301 19.832 1.00 92.75 140 SER A N 1
ATOM 1099 C CA . SER A 1 140 ? -15.613 10.115 18.702 1.00 92.75 140 SER A CA 1
ATOM 1100 C C . SER A 1 140 ? -14.120 10.449 18.790 1.00 92.75 140 SER A C 1
ATOM 1102 O O . SER A 1 140 ? -13.437 10.446 17.768 1.00 92.75 140 SER A O 1
ATOM 1104 N N . GLU A 1 141 ? -13.598 10.730 19.987 1.00 94.62 141 GLU A N 1
ATOM 1105 C CA . GLU A 1 141 ? -12.165 10.977 20.211 1.00 94.62 141 GLU A CA 1
ATOM 1106 C C . GLU A 1 141 ? -11.332 9.708 19.945 1.00 94.62 141 GLU A C 1
ATOM 1108 O O . GLU A 1 141 ? -10.277 9.768 19.305 1.00 94.62 141 GLU A O 1
ATOM 1113 N N . LEU A 1 142 ? -11.839 8.542 20.359 1.00 93.69 142 LEU A N 1
ATOM 1114 C CA . LEU A 1 142 ? -11.228 7.242 20.076 1.00 93.69 142 LEU A CA 1
ATOM 1115 C C . LEU A 1 142 ? -11.236 6.933 18.580 1.00 93.69 142 LEU A C 1
ATOM 1117 O O . LEU A 1 142 ? -10.200 6.556 18.033 1.00 93.69 142 LEU A O 1
ATOM 1121 N N . PHE A 1 143 ? -12.364 7.163 17.908 1.00 92.12 143 PHE A N 1
ATOM 1122 C CA . PHE A 1 143 ? -12.470 7.016 16.459 1.00 92.12 143 PHE A CA 1
ATOM 1123 C C . PHE A 1 143 ? -11.450 7.906 15.743 1.00 92.12 143 PHE A C 1
ATOM 1125 O O . PHE A 1 143 ? -10.671 7.418 14.925 1.00 92.12 143 PHE A O 1
ATOM 1132 N N . GLY A 1 144 ? -11.380 9.190 16.111 1.00 91.62 144 GLY A N 1
ATOM 1133 C CA . GLY A 1 144 ? -10.386 10.122 15.579 1.00 91.62 144 GLY A CA 1
ATOM 1134 C C . GLY A 1 144 ? -8.952 9.638 15.810 1.00 91.62 144 GLY A C 1
ATOM 1135 O O . GLY A 1 144 ? -8.147 9.634 14.880 1.00 91.62 144 GLY A O 1
ATOM 1136 N N . THR A 1 145 ? -8.649 9.135 17.008 1.00 93.31 145 THR A N 1
ATOM 1137 C CA . THR A 1 145 ? -7.332 8.567 17.335 1.00 93.31 145 THR A CA 1
ATOM 1138 C C . THR A 1 145 ? -6.996 7.382 16.435 1.00 93.31 145 THR A C 1
ATOM 1140 O O . THR A 1 145 ? -5.905 7.347 15.870 1.00 93.31 145 THR A O 1
ATOM 1143 N N . LEU A 1 146 ? -7.928 6.446 16.225 1.00 91.00 146 LEU A N 1
ATOM 1144 C CA . LEU A 1 146 ? -7.708 5.324 15.313 1.00 91.00 146 LEU A CA 1
ATOM 1145 C C . LEU A 1 146 ? -7.456 5.816 13.885 1.00 91.00 146 LEU A C 1
ATOM 1147 O O . LEU A 1 146 ? -6.474 5.396 13.284 1.00 91.00 146 LEU A O 1
ATOM 1151 N N . THR A 1 147 ? -8.247 6.763 13.364 1.00 88.69 147 THR A N 1
ATOM 1152 C CA . THR A 1 147 ? -8.067 7.277 11.987 1.00 88.69 147 THR A CA 1
ATOM 1153 C C . THR A 1 147 ? -6.690 7.899 11.720 1.00 88.69 147 THR A C 1
ATOM 1155 O O . THR A 1 147 ? -6.268 7.970 10.567 1.00 88.69 147 THR A O 1
ATOM 1158 N N . THR A 1 148 ? -5.924 8.276 12.752 1.00 88.50 148 THR A N 1
ATOM 1159 C CA . THR A 1 148 ? -4.543 8.775 12.583 1.00 88.50 148 THR A CA 1
ATOM 1160 C C . THR A 1 148 ? -3.590 7.728 12.003 1.00 88.50 148 THR A C 1
ATOM 1162 O O . THR A 1 148 ? -2.585 8.086 11.389 1.00 88.50 148 THR A O 1
ATOM 1165 N N . LEU A 1 149 ? -3.915 6.441 12.149 1.00 87.56 149 LEU A N 1
ATOM 1166 C CA . LEU A 1 149 ? -3.151 5.339 11.577 1.00 87.56 149 LEU A CA 1
ATOM 1167 C C . LEU A 1 149 ? -3.464 5.122 10.081 1.00 87.56 149 LEU A C 1
ATOM 1169 O O . LEU A 1 149 ? -2.713 4.417 9.409 1.00 87.56 149 LEU A O 1
ATOM 1173 N N . GLN A 1 150 ? -4.499 5.765 9.522 1.00 81.75 150 GLN A N 1
ATOM 1174 C CA . GLN A 1 150 ? -4.893 5.631 8.109 1.00 81.75 150 GLN A CA 1
ATOM 1175 C C . GLN A 1 150 ? -3.768 5.781 7.099 1.00 81.75 150 GLN A C 1
ATOM 1177 O O . GLN A 1 150 ? -3.644 4.915 6.231 1.00 81.75 150 GLN A O 1
ATOM 1182 N N . PRO A 1 151 ? -2.891 6.787 7.212 1.00 79.00 151 PRO A N 1
ATOM 1183 C CA . PRO A 1 151 ? -1.775 6.912 6.293 1.00 79.00 151 PRO A CA 1
ATOM 1184 C C . PRO A 1 151 ? -0.868 5.676 6.287 1.00 79.00 151 PRO A C 1
ATOM 1186 O O . PRO A 1 151 ? -0.506 5.191 5.223 1.00 79.00 151 PRO A O 1
ATOM 1189 N N . ILE A 1 152 ? -0.529 5.142 7.464 1.00 84.56 152 ILE A N 1
ATOM 1190 C CA . ILE A 1 152 ? 0.426 4.033 7.586 1.00 84.56 152 ILE A CA 1
ATOM 1191 C C . ILE A 1 152 ? -0.218 2.663 7.370 1.00 84.56 152 ILE A C 1
ATOM 1193 O O . ILE A 1 152 ? 0.469 1.700 7.054 1.00 84.56 152 ILE A O 1
ATOM 1197 N N . TRP A 1 153 ? -1.536 2.548 7.503 1.00 85.81 153 TRP A N 1
ATOM 1198 C CA . TRP A 1 153 ? -2.241 1.287 7.303 1.00 85.81 153 TRP A CA 1
ATOM 1199 C C . TRP A 1 153 ? -2.077 0.727 5.8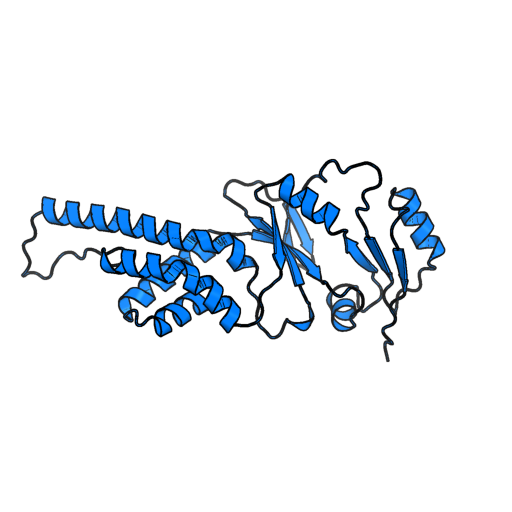96 1.00 85.81 153 TRP A C 1
ATOM 1201 O O . TRP A 1 153 ? -1.848 -0.471 5.726 1.00 85.81 153 TRP A O 1
ATOM 1211 N N . PHE A 1 154 ? -2.110 1.603 4.893 1.00 88.50 154 PHE A N 1
ATOM 1212 C CA . PHE A 1 154 ? -1.877 1.227 3.504 1.00 88.50 154 PHE A CA 1
ATOM 1213 C C . PHE A 1 154 ? -0.407 0.913 3.205 1.00 88.50 154 PHE A C 1
ATOM 1215 O O . PHE A 1 154 ? -0.084 0.634 2.052 1.00 88.50 154 PHE A O 1
ATOM 1222 N N . SER A 1 155 ? 0.492 0.933 4.195 1.00 93.06 155 SER A N 1
ATOM 1223 C CA . SER A 1 155 ? 1.858 0.425 4.050 1.00 93.06 155 SER A CA 1
ATOM 1224 C C . SER A 1 155 ? 2.027 -0.994 4.591 1.00 93.06 155 SER A C 1
ATOM 1226 O O . SER A 1 155 ? 3.059 -1.602 4.342 1.00 93.06 155 SER A O 1
ATOM 1228 N N . PHE A 1 156 ? 1.048 -1.575 5.289 1.00 93.75 156 PHE A N 1
ATOM 1229 C CA . PHE A 1 156 ? 1.194 -2.930 5.826 1.00 93.75 156 PHE A CA 1
ATOM 1230 C C . PHE A 1 156 ? 0.970 -3.982 4.731 1.00 93.75 156 PHE A C 1
ATOM 1232 O O . PHE A 1 156 ? 0.056 -3.870 3.906 1.00 93.75 156 PHE A O 1
ATOM 1239 N N . LYS A 1 157 ? 1.794 -5.034 4.725 1.00 93.44 157 LYS A N 1
ATOM 1240 C CA . LYS A 1 157 ? 1.654 -6.174 3.808 1.00 93.44 157 LYS A CA 1
ATOM 1241 C C . LYS A 1 157 ? 2.080 -7.471 4.484 1.00 93.44 157 LYS A C 1
ATOM 1243 O O . LYS A 1 157 ? 2.840 -7.467 5.446 1.00 93.44 157 LYS A O 1
ATOM 1248 N N . ASN A 1 158 ? 1.568 -8.597 3.995 1.00 94.62 158 ASN A N 1
ATOM 1249 C CA . ASN A 1 158 ? 1.949 -9.905 4.516 1.00 94.62 158 ASN A CA 1
ATOM 1250 C C . ASN A 1 158 ? 3.453 -10.179 4.252 1.00 94.62 158 ASN A C 1
ATOM 1252 O O . ASN A 1 158 ? 3.916 -9.911 3.137 1.00 94.62 158 ASN A O 1
ATOM 1256 N N . PRO A 1 159 ? 4.199 -10.756 5.220 1.00 95.00 159 PRO A N 1
ATOM 1257 C CA . PRO A 1 159 ? 5.615 -11.103 5.070 1.00 95.00 159 PRO A CA 1
ATOM 1258 C C . PRO A 1 159 ? 5.982 -11.903 3.812 1.00 95.00 159 PRO A C 1
ATOM 1260 O O . PRO A 1 159 ? 7.107 -11.789 3.325 1.00 95.00 159 PRO A O 1
ATOM 1263 N N . ALA A 1 160 ? 5.056 -12.701 3.272 1.00 95.25 160 ALA A N 1
ATOM 1264 C CA . ALA A 1 160 ? 5.266 -13.497 2.063 1.00 95.25 160 ALA A CA 1
ATOM 1265 C C . ALA A 1 160 ? 5.605 -12.651 0.822 1.00 95.25 160 ALA A C 1
ATOM 1267 O O . ALA A 1 160 ? 6.235 -13.156 -0.100 1.00 95.25 160 ALA A O 1
ATOM 1268 N N . PHE A 1 161 ? 5.236 -11.366 0.813 1.00 94.50 161 PHE A N 1
ATOM 1269 C CA . PHE A 1 161 ? 5.489 -10.445 -0.298 1.00 94.50 161 PHE A CA 1
ATOM 1270 C C . PHE A 1 161 ? 6.766 -9.614 -0.127 1.00 94.50 161 PHE A C 1
ATOM 1272 O O . PHE A 1 161 ? 6.989 -8.688 -0.897 1.00 94.50 161 PHE A O 1
ATOM 1279 N N . ARG A 1 162 ? 7.614 -9.912 0.868 1.00 95.12 162 ARG A N 1
ATOM 1280 C CA . ARG A 1 162 ? 8.836 -9.130 1.141 1.00 95.12 162 ARG A CA 1
ATOM 1281 C C . ARG A 1 162 ? 9.790 -9.020 -0.052 1.00 95.12 162 ARG A C 1
ATOM 1283 O O . ARG A 1 162 ? 10.544 -8.064 -0.121 1.00 95.12 162 ARG A O 1
ATOM 1290 N N . GLU A 1 163 ? 9.756 -9.990 -0.969 1.00 93.50 163 GLU A N 1
ATOM 1291 C CA . GLU A 1 163 ? 10.576 -9.982 -2.189 1.00 93.50 163 GLU A CA 1
ATOM 1292 C C . GLU A 1 163 ? 10.256 -8.786 -3.097 1.00 93.50 163 GLU A C 1
ATOM 1294 O O . GLU A 1 163 ? 11.094 -8.373 -3.886 1.00 93.50 163 GLU A O 1
ATOM 1299 N N . GLU A 1 164 ? 9.065 -8.197 -2.978 1.00 95.38 164 GLU A N 1
ATOM 1300 C CA . GLU A 1 164 ? 8.691 -7.052 -3.802 1.00 95.38 164 GLU A CA 1
ATOM 1301 C C . GLU A 1 164 ? 9.429 -5.765 -3.424 1.00 95.38 164 GLU A C 1
ATOM 1303 O O . GLU A 1 164 ? 9.427 -4.839 -4.230 1.00 95.38 164 GLU A O 1
ATOM 1308 N N . ASN A 1 165 ? 10.023 -5.672 -2.222 1.00 95.81 165 ASN A N 1
ATOM 1309 C CA . ASN A 1 165 ? 10.698 -4.464 -1.721 1.00 95.81 165 ASN A CA 1
ATOM 1310 C C . ASN A 1 165 ? 9.930 -3.170 -2.062 1.00 95.81 165 ASN A C 1
ATOM 1312 O O . ASN A 1 165 ? 10.461 -2.190 -2.580 1.00 95.81 165 ASN A O 1
ATOM 1316 N N . GLU A 1 166 ? 8.621 -3.237 -1.813 1.00 96.81 166 GLU A N 1
ATOM 1317 C CA . GLU A 1 166 ? 7.637 -2.293 -2.330 1.00 96.81 166 GLU A CA 1
ATOM 1318 C C . GLU A 1 166 ? 7.684 -0.908 -1.654 1.00 96.81 166 GLU A C 1
ATOM 1320 O O . GLU A 1 166 ? 7.722 -0.777 -0.424 1.00 96.81 166 GLU A O 1
ATOM 1325 N N . TRP A 1 167 ? 7.563 0.127 -2.482 1.00 96.56 167 TRP A N 1
ATOM 1326 C CA . TRP A 1 167 ? 7.220 1.498 -2.121 1.00 96.56 167 TRP A CA 1
ATOM 1327 C C . TRP A 1 167 ? 5.871 1.868 -2.742 1.00 96.56 167 TRP A C 1
ATOM 1329 O O . TRP A 1 167 ? 5.585 1.520 -3.886 1.00 96.56 167 TRP A O 1
ATOM 1339 N N . ARG A 1 168 ? 5.031 2.598 -2.007 1.00 95.31 168 ARG A N 1
ATOM 1340 C CA . ARG A 1 168 ? 3.714 3.052 -2.473 1.00 95.31 168 ARG A CA 1
ATOM 1341 C C . ARG A 1 168 ? 3.650 4.566 -2.502 1.00 95.31 168 ARG A C 1
ATOM 1343 O O . ARG A 1 168 ? 3.907 5.208 -1.487 1.00 95.31 168 ARG A O 1
ATOM 1350 N N . LEU A 1 169 ? 3.222 5.116 -3.633 1.00 94.44 169 LEU A N 1
ATOM 1351 C CA . LEU A 1 169 ? 2.541 6.404 -3.661 1.00 94.44 169 LEU A CA 1
ATOM 1352 C C . LEU A 1 169 ? 1.063 6.152 -3.344 1.00 94.44 169 LEU A C 1
ATOM 1354 O O . LEU A 1 169 ? 0.309 5.666 -4.185 1.00 94.44 169 LEU A O 1
ATOM 1358 N N . ALA A 1 170 ? 0.684 6.420 -2.101 1.00 93.00 170 ALA A N 1
ATOM 1359 C CA . ALA A 1 170 ? -0.653 6.221 -1.562 1.00 93.00 170 ALA A CA 1
ATOM 1360 C C . ALA A 1 170 ? -1.444 7.533 -1.622 1.00 93.00 170 ALA A C 1
ATOM 1362 O O . ALA A 1 170 ? -1.026 8.530 -1.032 1.00 93.00 170 ALA A O 1
ATOM 1363 N N . LEU A 1 171 ? -2.572 7.528 -2.330 1.00 90.44 171 LEU A N 1
ATOM 1364 C CA . LEU A 1 171 ? -3.521 8.631 -2.414 1.00 90.44 171 LEU A CA 1
ATOM 1365 C C . LEU A 1 171 ? -4.766 8.294 -1.596 1.00 9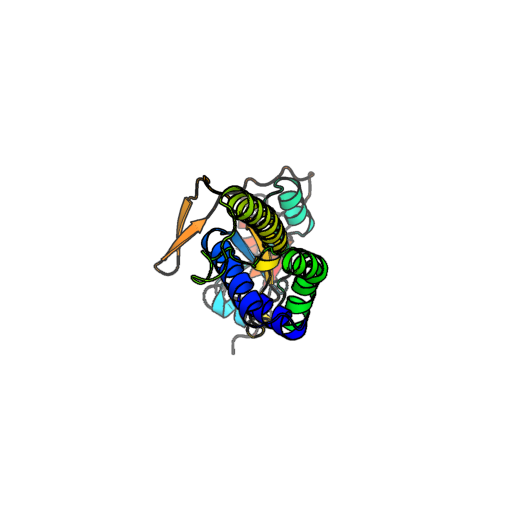0.44 171 LEU A C 1
ATOM 1367 O O . LEU A 1 171 ? -5.550 7.421 -1.974 1.00 90.44 171 LEU A O 1
ATOM 1371 N N . ASN A 1 172 ? -4.953 9.008 -0.489 1.00 85.19 172 ASN A N 1
ATOM 1372 C CA . ASN A 1 172 ? -6.141 8.853 0.345 1.00 85.19 172 ASN A CA 1
ATOM 1373 C C . ASN A 1 172 ? -7.374 9.396 -0.389 1.00 85.19 172 ASN A C 1
ATOM 1375 O O . ASN A 1 172 ? -7.394 10.575 -0.750 1.00 85.19 172 ASN A O 1
ATOM 1379 N N . ILE A 1 173 ? -8.406 8.562 -0.559 1.00 79.25 173 ILE A N 1
ATOM 1380 C CA . ILE A 1 173 ? -9.669 8.978 -1.173 1.00 79.25 173 ILE A CA 1
ATOM 1381 C C . ILE A 1 173 ? -10.659 9.359 -0.063 1.00 79.25 173 ILE A C 1
ATOM 1383 O O . ILE A 1 173 ? -11.008 8.524 0.771 1.00 79.25 173 ILE A O 1
ATOM 1387 N N . LEU A 1 174 ? -11.135 10.605 -0.049 1.00 68.69 174 LEU A N 1
ATOM 1388 C CA . LEU A 1 174 ? -12.198 11.083 0.836 1.00 68.69 174 LEU A CA 1
ATOM 1389 C C . LEU A 1 174 ? -13.480 11.372 0.029 1.00 68.69 174 LEU A C 1
ATOM 1391 O O . LEU A 1 174 ? -13.472 12.209 -0.863 1.00 68.69 174 LEU A O 1
ATOM 1395 N N . PRO A 1 175 ? -14.626 10.739 0.312 1.00 65.38 175 PRO A N 1
ATOM 1396 C CA . PRO A 1 175 ? -15.864 11.077 -0.389 1.00 65.38 175 PRO A CA 1
ATOM 1397 C C . PRO A 1 175 ? -16.244 12.571 -0.245 1.00 65.38 175 PRO A C 1
ATOM 1399 O O . PRO A 1 175 ? -16.054 13.132 0.837 1.00 65.38 175 PRO A O 1
ATOM 1402 N N . PRO A 1 176 ? -16.852 13.215 -1.263 1.00 59.28 176 PRO A N 1
ATOM 1403 C CA . PRO A 1 176 ? -17.062 12.739 -2.628 1.00 59.28 176 PRO A CA 1
ATOM 1404 C C . PRO A 1 176 ? -15.834 13.052 -3.501 1.00 59.28 176 PRO A C 1
ATOM 1406 O O . PRO A 1 176 ? -15.472 14.214 -3.691 1.00 59.28 176 PRO A O 1
ATOM 1409 N N . HIS A 1 177 ? -15.197 12.030 -4.066 1.00 66.94 177 HIS A N 1
ATOM 1410 C CA . HIS A 1 177 ? -14.158 12.214 -5.079 1.00 66.94 177 HIS A CA 1
ATOM 1411 C C . HIS A 1 177 ? -14.591 11.569 -6.386 1.00 66.94 177 HIS A C 1
ATOM 1413 O O . HIS A 1 177 ? -15.117 10.456 -6.397 1.00 66.94 177 HIS A O 1
ATOM 1419 N N . GLU A 1 178 ? -14.358 12.275 -7.488 1.00 73.94 178 GLU A N 1
ATOM 1420 C CA . GLU A 1 178 ? -14.483 11.703 -8.822 1.00 73.94 178 GLU A CA 1
ATOM 1421 C C . GLU A 1 178 ? -13.332 10.716 -9.031 1.00 73.94 178 GLU A C 1
ATOM 1423 O O . GLU A 1 178 ? -12.166 11.028 -8.793 1.00 73.94 178 GLU A O 1
ATOM 1428 N N . THR A 1 179 ? -13.682 9.487 -9.397 1.00 83.50 179 THR A N 1
ATOM 1429 C CA . THR A 1 179 ? -12.742 8.392 -9.644 1.00 83.50 179 THR A CA 1
ATOM 1430 C C . THR A 1 179 ? -13.025 7.848 -11.032 1.00 83.50 179 THR A C 1
ATOM 1432 O O . THR A 1 179 ? -14.178 7.544 -11.346 1.00 83.50 179 THR A O 1
ATOM 1435 N N . ASP A 1 180 ? -11.980 7.717 -11.843 1.00 91.88 180 ASP A N 1
ATOM 1436 C CA . ASP A 1 180 ? -12.060 7.089 -13.158 1.00 91.88 180 ASP A CA 1
ATOM 1437 C C . ASP A 1 180 ? -11.835 5.579 -13.052 1.00 91.88 180 ASP A C 1
ATOM 1439 O O . ASP A 1 180 ? -11.360 5.059 -12.041 1.00 91.88 180 ASP A O 1
ATOM 1443 N N . TYR A 1 181 ? -12.171 4.848 -14.116 1.00 93.31 181 TYR A N 1
ATOM 1444 C CA . TYR A 1 181 ? -12.071 3.391 -14.147 1.00 93.31 181 TYR A CA 1
ATOM 1445 C C . TYR A 1 181 ? -11.391 2.909 -15.420 1.00 93.31 181 TYR A C 1
ATOM 1447 O O . TYR A 1 181 ? -11.683 3.372 -16.521 1.00 93.31 181 TYR A O 1
ATOM 1455 N N . ARG A 1 182 ? -10.511 1.918 -15.277 1.00 94.38 182 ARG A N 1
ATOM 1456 C CA . ARG A 1 182 ? -9.892 1.202 -16.400 1.00 94.38 182 ARG A CA 1
ATOM 1457 C C . ARG A 1 182 ? -10.098 -0.298 -16.267 1.00 94.38 182 ARG A C 1
ATOM 1459 O O . ARG A 1 182 ? -10.266 -0.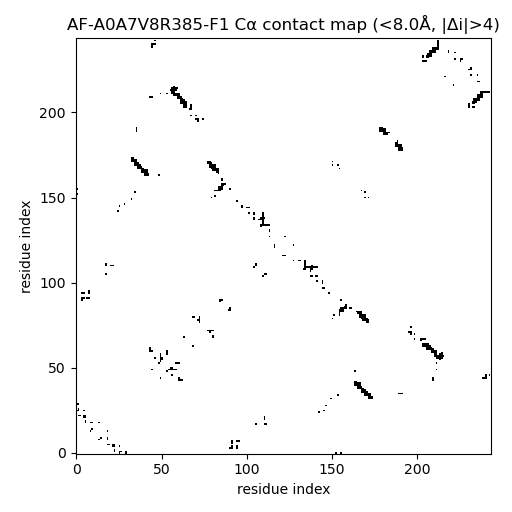815 -15.166 1.00 94.38 182 ARG A O 1
ATOM 1466 N N . THR A 1 183 ? -10.036 -1.018 -17.380 1.00 96.19 183 THR A N 1
ATOM 1467 C CA . THR A 1 183 ? -10.044 -2.483 -17.362 1.00 96.19 183 THR A CA 1
ATOM 1468 C C . THR A 1 183 ? -8.626 -3.026 -17.228 1.00 96.19 183 THR A C 1
ATOM 1470 O O . THR A 1 183 ? -7.755 -2.664 -18.018 1.00 96.19 183 THR A O 1
ATOM 1473 N N . ALA A 1 184 ? -8.394 -3.933 -16.283 1.00 90.00 184 ALA A N 1
ATOM 1474 C CA . ALA A 1 184 ? -7.148 -4.691 -16.180 1.00 90.00 184 ALA A CA 1
ATOM 1475 C C . ALA A 1 184 ? -7.442 -6.108 -15.678 1.00 90.00 184 ALA A C 1
ATOM 1477 O O . ALA A 1 184 ? -8.227 -6.284 -14.748 1.00 90.00 184 ALA A O 1
ATOM 1478 N N . ASN A 1 185 ? -6.832 -7.125 -16.298 1.00 86.94 185 ASN A N 1
ATOM 1479 C CA . ASN A 1 185 ? -6.977 -8.538 -15.910 1.00 86.94 185 ASN A CA 1
ATOM 1480 C C . ASN A 1 185 ? -8.445 -8.985 -15.718 1.00 86.94 185 ASN A C 1
ATOM 1482 O O . ASN A 1 185 ? -8.774 -9.693 -14.767 1.00 86.94 185 ASN A O 1
ATOM 1486 N N . GLY A 1 186 ? -9.346 -8.527 -16.598 1.00 92.56 186 GLY A N 1
ATOM 1487 C CA . GLY A 1 186 ? -10.777 -8.856 -16.544 1.00 92.56 186 GLY A CA 1
ATOM 1488 C C . GLY A 1 186 ? -11.568 -8.170 -15.421 1.00 92.56 186 GLY A C 1
ATOM 1489 O O . GLY A 1 186 ? -12.671 -8.611 -15.109 1.00 92.56 186 GLY A O 1
ATOM 1490 N N . ARG A 1 187 ? -11.027 -7.118 -14.794 1.00 94.69 187 ARG A N 1
ATOM 1491 C CA . ARG A 1 187 ? -11.673 -6.363 -13.706 1.00 94.69 187 ARG A CA 1
ATOM 1492 C C . ARG A 1 187 ? -11.704 -4.868 -14.008 1.00 94.69 187 ARG A C 1
ATOM 1494 O O . ARG A 1 187 ? -10.854 -4.370 -14.745 1.00 94.69 187 ARG A O 1
ATOM 1501 N N . LEU A 1 188 ? -12.663 -4.162 -13.406 1.00 94.75 188 LEU A N 1
ATOM 1502 C CA . LEU A 1 188 ? -12.652 -2.702 -13.321 1.00 94.75 188 LEU A CA 1
ATOM 1503 C C . LEU A 1 188 ? -11.726 -2.280 -12.178 1.00 94.75 188 LEU A C 1
ATOM 1505 O O . LEU A 1 188 ? -11.847 -2.786 -11.064 1.00 94.75 188 LEU A O 1
ATOM 1509 N N . VAL A 1 189 ? -10.799 -1.377 -12.474 1.00 92.62 189 VAL A N 1
ATOM 1510 C CA . VAL A 1 189 ? -9.813 -0.852 -11.530 1.00 92.62 189 VAL A CA 1
ATOM 1511 C C . VAL A 1 189 ? -10.007 0.659 -11.426 1.00 92.62 189 VAL A C 1
ATOM 1513 O O . VAL A 1 189 ? -9.858 1.335 -12.451 1.00 92.62 189 VAL A O 1
ATOM 1516 N N . PRO A 1 190 ? -10.339 1.188 -10.234 1.00 91.94 190 PRO A N 1
ATOM 1517 C CA . PRO A 1 190 ? -10.415 2.624 -10.019 1.00 91.94 190 PRO A CA 1
ATOM 1518 C C . PRO A 1 190 ? -9.023 3.251 -10.122 1.00 91.94 190 PRO A C 1
ATOM 1520 O O . PRO A 1 190 ? -8.028 2.657 -9.697 1.00 91.94 190 PRO A O 1
ATOM 1523 N N . TYR A 1 191 ? -8.942 4.447 -10.690 1.00 92.94 191 TYR A N 1
ATOM 1524 C CA . TYR A 1 191 ? -7.722 5.240 -10.705 1.00 92.94 191 TYR A CA 1
ATOM 1525 C C . TYR A 1 191 ? -8.044 6.735 -10.677 1.00 92.94 191 TYR A C 1
ATOM 1527 O O . TYR A 1 191 ? -9.160 7.160 -10.970 1.00 92.94 191 TYR A O 1
ATOM 1535 N N . GLN A 1 192 ? -7.036 7.530 -10.335 1.00 90.81 192 GLN A N 1
ATOM 1536 C CA . GLN A 1 192 ? -7.100 8.978 -10.418 1.00 90.81 192 GLN A CA 1
ATOM 1537 C C . GLN A 1 192 ? -5.863 9.485 -11.144 1.00 90.81 192 GLN A C 1
ATOM 1539 O O . GLN A 1 192 ? -4.743 9.048 -10.865 1.00 90.81 192 GLN A O 1
ATOM 1544 N N . THR A 1 193 ? -6.078 10.396 -12.085 1.00 90.44 193 THR A N 1
ATOM 1545 C CA . THR A 1 193 ? -4.992 11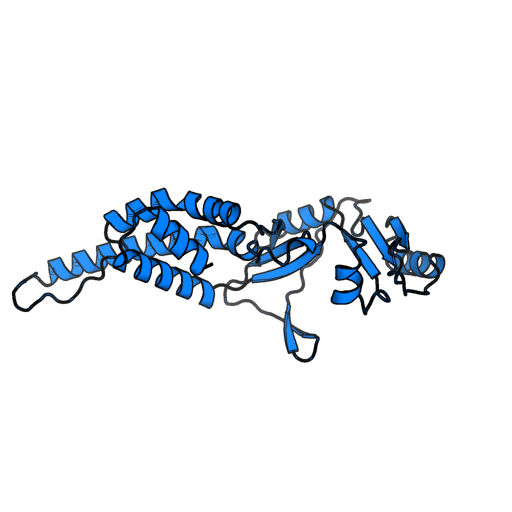.092 -12.768 1.00 90.44 193 THR A CA 1
ATOM 1546 C C . THR A 1 193 ? -4.430 12.152 -11.834 1.00 90.44 193 THR A C 1
ATOM 1548 O O . THR A 1 193 ? -5.171 12.971 -11.291 1.00 90.44 193 THR A O 1
ATOM 1551 N N . ILE A 1 194 ? -3.115 12.125 -11.640 1.00 87.75 194 ILE A N 1
ATOM 1552 C CA . ILE A 1 194 ? -2.385 13.183 -10.949 1.00 87.75 194 ILE A CA 1
ATOM 1553 C C . ILE A 1 194 ? -1.544 13.932 -11.975 1.00 87.75 194 ILE A C 1
ATOM 1555 O O . ILE A 1 194 ? -0.825 13.319 -12.764 1.00 87.75 194 ILE A O 1
ATOM 1559 N N . GLU A 1 195 ? -1.643 15.255 -11.965 1.00 88.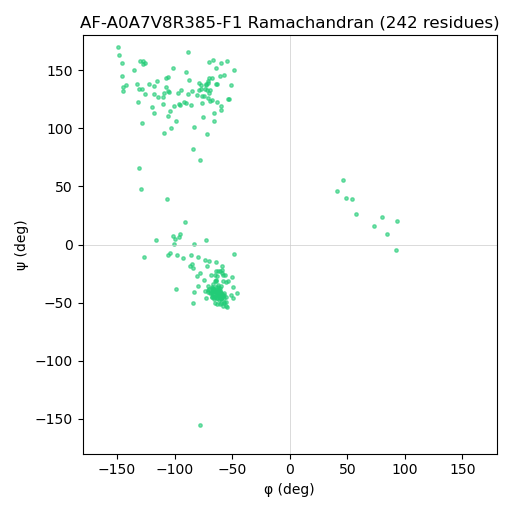06 195 GLU A N 1
ATOM 1560 C CA . GLU A 1 195 ? -0.778 16.095 -12.785 1.00 88.06 195 GLU A CA 1
ATOM 1561 C C . GLU A 1 195 ? 0.642 16.071 -12.225 1.00 88.06 195 GLU A C 1
ATOM 1563 O O . GLU A 1 195 ? 0.853 16.077 -11.007 1.00 88.06 195 GLU A O 1
ATOM 1568 N N . PHE A 1 196 ? 1.628 16.036 -13.118 1.00 89.62 196 PHE A N 1
ATOM 1569 C CA . PHE A 1 196 ? 3.019 16.105 -12.698 1.00 89.62 196 PHE A CA 1
ATOM 1570 C C . PHE A 1 196 ? 3.319 17.509 -12.166 1.00 89.62 196 PHE A C 1
ATOM 1572 O O . PHE A 1 196 ? 2.949 18.501 -12.799 1.00 89.62 196 PHE A O 1
ATOM 1579 N N . PRO A 1 197 ? 3.983 17.624 -11.005 1.00 88.94 197 PRO A N 1
ATOM 1580 C CA . PRO A 1 197 ? 4.382 18.922 -10.494 1.00 88.94 197 PRO A CA 1
ATOM 1581 C C . PRO A 1 197 ? 5.382 19.573 -11.449 1.00 88.94 197 PRO A C 1
ATOM 1583 O O . PRO A 1 197 ? 6.165 18.888 -12.110 1.00 88.94 197 PRO A O 1
ATOM 1586 N N . ALA A 1 198 ? 5.401 20.906 -11.465 1.00 83.25 198 ALA A N 1
ATOM 1587 C CA . ALA A 1 198 ? 6.502 21.633 -12.076 1.00 83.25 198 ALA A CA 1
ATOM 1588 C C . ALA A 1 198 ? 7.798 21.237 -11.356 1.00 83.25 198 ALA A C 1
ATOM 1590 O O . ALA A 1 198 ? 7.946 21.464 -10.153 1.00 83.25 198 ALA A O 1
ATOM 1591 N N . VAL A 1 199 ? 8.703 20.600 -12.089 1.00 79.94 199 VAL A N 1
ATOM 1592 C CA . VAL A 1 199 ? 10.038 20.248 -11.614 1.00 79.94 199 VAL A CA 1
ATOM 1593 C C . VAL A 1 199 ? 11.052 21.240 -12.165 1.00 79.94 199 VAL A C 1
ATOM 1595 O O . VAL A 1 199 ? 10.832 21.833 -13.219 1.00 79.94 199 VAL A O 1
ATOM 1598 N N . GLU A 1 200 ? 12.146 21.444 -11.435 1.00 80.44 200 GLU A N 1
ATOM 1599 C CA . GLU A 1 200 ? 13.246 22.290 -11.900 1.00 80.44 200 GLU A CA 1
ATOM 1600 C C . GLU A 1 200 ? 13.828 21.732 -13.203 1.00 80.44 200 GLU A C 1
ATOM 1602 O O . GLU A 1 200 ? 13.899 20.508 -13.384 1.00 80.44 200 GLU A O 1
ATOM 1607 N N . ASP A 1 201 ? 14.263 22.626 -14.093 1.00 77.25 201 ASP A N 1
ATOM 1608 C CA . ASP A 1 201 ? 14.895 22.251 -15.357 1.00 77.25 201 ASP A CA 1
ATOM 1609 C C . ASP A 1 201 ? 16.053 21.274 -15.112 1.00 77.25 201 ASP A C 1
ATOM 1611 O O . ASP A 1 201 ? 16.972 21.537 -14.336 1.00 77.25 201 ASP A O 1
ATOM 1615 N N . GLY A 1 202 ? 16.001 20.123 -15.786 1.00 77.19 202 GLY A N 1
ATOM 1616 C CA . GLY A 1 202 ? 16.992 19.054 -15.647 1.00 77.19 202 GLY A CA 1
ATOM 1617 C C . GLY A 1 202 ? 16.662 17.986 -14.600 1.00 77.19 202 GLY A C 1
ATOM 1618 O O . GLY A 1 202 ? 17.365 16.976 -14.545 1.00 77.19 202 GLY A O 1
ATOM 1619 N N . THR A 1 203 ? 15.582 18.133 -13.822 1.00 83.19 203 THR A N 1
ATOM 1620 C CA . THR A 1 203 ? 15.100 17.052 -12.946 1.00 83.19 203 THR A CA 1
ATOM 1621 C C . THR A 1 203 ? 14.676 15.853 -13.790 1.00 83.19 203 THR A C 1
ATOM 1623 O O . THR A 1 203 ? 13.792 15.954 -14.643 1.00 83.19 203 THR A O 1
ATOM 1626 N N . LYS A 1 204 ? 15.279 14.689 -13.545 1.00 89.81 204 LYS A N 1
ATOM 1627 C CA . LYS A 1 204 ? 14.862 13.448 -14.200 1.00 89.81 204 LYS A CA 1
ATOM 1628 C C . LYS A 1 204 ? 13.520 12.993 -13.640 1.00 89.81 204 LYS A C 1
ATOM 1630 O O . LYS A 1 204 ? 13.356 12.921 -12.430 1.00 89.81 204 LYS A O 1
ATOM 1635 N N . ILE A 1 205 ? 12.576 12.634 -14.505 1.00 92.62 205 ILE A N 1
ATOM 1636 C CA . ILE A 1 205 ? 11.342 11.939 -14.097 1.00 92.62 205 ILE A CA 1
ATOM 1637 C C . ILE A 1 205 ? 11.616 10.434 -14.010 1.00 92.62 205 ILE A C 1
ATOM 1639 O O . ILE A 1 205 ? 11.335 9.794 -12.998 1.00 92.62 205 ILE A O 1
ATOM 1643 N N . ILE A 1 206 ? 12.212 9.892 -15.074 1.00 94.69 206 ILE A N 1
ATOM 1644 C CA . ILE A 1 206 ? 12.657 8.504 -15.175 1.00 94.69 206 ILE A CA 1
ATOM 1645 C C . ILE A 1 206 ? 14.166 8.484 -14.938 1.00 94.69 206 ILE A C 1
ATOM 1647 O O . ILE A 1 206 ? 14.923 9.099 -15.689 1.00 94.69 206 ILE A O 1
ATOM 1651 N N . GLU A 1 207 ? 14.597 7.777 -13.899 1.00 94.69 207 GLU A N 1
ATOM 1652 C CA . GLU A 1 207 ? 16.013 7.574 -13.592 1.00 94.69 207 GLU A CA 1
ATOM 1653 C C . GLU A 1 207 ? 16.592 6.421 -14.415 1.00 94.69 207 GLU A C 1
ATOM 1655 O O . GLU A 1 207 ? 17.705 6.507 -14.938 1.00 94.69 207 GLU A O 1
ATOM 1660 N N . GLN A 1 208 ? 15.821 5.341 -14.551 1.00 95.75 208 GLN A N 1
ATOM 1661 C CA . GLN A 1 208 ? 16.264 4.113 -15.196 1.00 95.75 208 GLN A CA 1
ATOM 1662 C C . GLN A 1 208 ? 15.117 3.438 -15.946 1.00 95.75 208 GLN A C 1
ATOM 1664 O O . GLN A 1 208 ? 13.979 3.429 -15.482 1.00 95.75 208 GLN A O 1
ATOM 1669 N N . LEU A 1 209 ? 15.427 2.817 -17.080 1.00 97.06 209 LEU A N 1
ATOM 1670 C CA . LEU A 1 209 ? 14.539 1.876 -17.746 1.00 97.06 209 LEU A CA 1
ATOM 1671 C C . LEU A 1 209 ? 15.319 0.610 -18.107 1.00 97.06 209 LEU A C 1
ATOM 1673 O O . LEU A 1 209 ? 16.335 0.651 -18.802 1.00 97.06 209 LEU A O 1
ATOM 1677 N N . ILE A 1 210 ? 14.832 -0.524 -17.609 1.00 97.44 210 ILE A N 1
ATOM 1678 C CA . ILE A 1 210 ? 15.445 -1.839 -17.805 1.00 97.44 210 ILE A CA 1
ATOM 1679 C C . ILE A 1 210 ? 14.540 -2.647 -18.728 1.00 97.44 210 ILE A C 1
ATOM 1681 O O . ILE A 1 210 ? 13.341 -2.784 -18.476 1.00 97.44 210 ILE A O 1
ATOM 1685 N N . LEU A 1 211 ? 15.099 -3.190 -19.804 1.00 97.38 211 LEU A N 1
ATOM 1686 C CA . LEU A 1 211 ? 14.382 -4.126 -20.660 1.00 97.38 211 LEU A CA 1
ATOM 1687 C C . LEU A 1 211 ? 14.367 -5.507 -20.020 1.00 97.38 211 LEU A C 1
ATOM 1689 O O . LEU A 1 211 ? 15.407 -6.006 -19.586 1.00 97.38 211 LEU A O 1
ATOM 1693 N N . GLY A 1 212 ? 13.191 -6.133 -19.991 1.00 96.38 212 GLY A N 1
ATOM 1694 C CA . GLY A 1 212 ? 13.063 -7.488 -19.482 1.00 96.38 212 GLY A CA 1
ATOM 1695 C C . GLY A 1 212 ? 13.921 -8.480 -20.283 1.00 96.38 212 GLY A C 1
ATOM 1696 O O . GLY A 1 212 ? 14.232 -8.251 -21.452 1.00 96.38 212 GLY A O 1
ATOM 1697 N N . PRO A 1 213 ? 14.303 -9.616 -19.692 1.00 94.88 213 PRO A N 1
ATOM 1698 C CA . PRO A 1 213 ? 15.273 -10.539 -20.291 1.00 94.88 213 PRO A CA 1
ATOM 1699 C C . PRO A 1 213 ? 14.753 -11.293 -21.527 1.00 94.88 213 PRO A C 1
ATOM 1701 O O . PRO A 1 213 ? 15.544 -11.874 -22.267 1.00 94.88 213 PRO A O 1
ATOM 1704 N N . LYS A 1 214 ? 13.436 -11.290 -21.778 1.00 94.75 214 LYS A N 1
ATOM 1705 C CA . LYS A 1 214 ? 12.829 -11.790 -23.026 1.00 94.75 214 LYS A CA 1
ATOM 1706 C C . LYS A 1 214 ? 12.463 -10.666 -23.996 1.00 94.75 214 LYS A C 1
ATOM 1708 O O . LYS A 1 214 ? 11.903 -10.938 -25.060 1.00 94.75 214 LYS A O 1
ATOM 1713 N N . ASN A 1 215 ? 12.729 -9.412 -23.640 1.00 95.62 215 ASN A N 1
ATOM 1714 C CA . ASN A 1 215 ? 12.478 -8.276 -24.510 1.00 95.62 215 ASN A CA 1
ATOM 1715 C C . ASN A 1 215 ? 13.570 -8.212 -25.586 1.00 95.62 215 ASN A C 1
ATOM 1717 O O . ASN A 1 215 ? 14.760 -8.141 -25.293 1.00 95.62 215 ASN A O 1
ATOM 1721 N N . THR A 1 216 ? 13.156 -8.258 -26.850 1.00 95.12 216 THR A N 1
ATOM 1722 C CA . THR A 1 216 ? 14.059 -8.303 -28.012 1.00 95.12 216 THR A CA 1
ATOM 1723 C C . THR A 1 216 ? 14.238 -6.942 -28.685 1.00 95.12 216 THR A C 1
ATOM 1725 O O . THR A 1 216 ? 14.905 -6.841 -29.716 1.00 95.12 216 THR A O 1
ATOM 1728 N N . THR A 1 217 ? 13.656 -5.883 -28.118 1.00 96.69 217 THR A N 1
ATOM 1729 C CA . THR A 1 217 ? 13.745 -4.529 -28.667 1.00 96.69 217 THR A CA 1
ATOM 1730 C C . THR A 1 217 ? 15.186 -4.017 -28.562 1.00 96.69 217 THR A C 1
ATOM 1732 O O . THR A 1 217 ? 15.736 -3.981 -27.462 1.00 96.69 217 THR A O 1
ATOM 1735 N N . PRO A 1 218 ? 15.826 -3.584 -29.665 1.00 96.38 218 PRO A N 1
ATOM 1736 C CA . PRO A 1 218 ? 17.172 -3.020 -29.596 1.00 96.38 218 PRO A CA 1
ATOM 1737 C C . PRO A 1 218 ? 17.200 -1.727 -28.770 1.00 96.38 218 PRO A C 1
ATOM 1739 O O . PRO A 1 218 ? 16.350 -0.861 -28.982 1.00 96.38 218 PRO A O 1
ATOM 1742 N N . LEU A 1 219 ? 18.218 -1.544 -27.919 1.00 95.38 219 LEU A N 1
ATOM 1743 C CA . LEU A 1 219 ? 18.344 -0.365 -27.042 1.00 95.38 219 LEU A CA 1
ATOM 1744 C C . LEU A 1 219 ? 18.206 0.965 -27.797 1.00 95.38 219 LEU A C 1
ATOM 1746 O O . LEU A 1 219 ? 17.414 1.803 -27.390 1.00 95.38 219 LEU A O 1
ATOM 1750 N N . ARG A 1 220 ? 18.835 1.101 -28.973 1.00 96.19 220 ARG A N 1
ATOM 1751 C CA . ARG A 1 220 ? 18.714 2.299 -29.832 1.00 96.19 220 ARG A CA 1
ATOM 1752 C C . ARG A 1 220 ? 17.271 2.694 -30.174 1.00 96.19 220 ARG A C 1
ATOM 1754 O O . ARG A 1 220 ? 16.979 3.856 -30.424 1.00 96.19 220 ARG A O 1
ATOM 1761 N N . VAL A 1 221 ? 16.365 1.718 -30.281 1.00 97.31 221 VAL A N 1
ATOM 1762 C CA . VAL A 1 221 ? 14.952 1.979 -30.599 1.00 97.31 221 VAL A CA 1
ATOM 1763 C C . VAL A 1 221 ? 14.265 2.580 -29.379 1.00 97.31 221 VAL A C 1
ATOM 1765 O O . VAL A 1 221 ? 13.484 3.516 -29.521 1.00 97.31 221 VAL A O 1
ATOM 1768 N N . VAL A 1 222 ? 14.598 2.074 -28.193 1.00 96.50 222 VAL A N 1
ATOM 1769 C CA . VAL A 1 222 ? 14.095 2.575 -26.911 1.00 96.50 222 VAL A CA 1
ATOM 1770 C C . VAL A 1 222 ? 14.667 3.960 -26.610 1.00 96.50 222 VAL A C 1
ATOM 1772 O O . VAL A 1 222 ? 13.907 4.841 -26.232 1.00 96.50 222 VAL A O 1
ATOM 1775 N N . GLU A 1 223 ? 15.954 4.194 -26.874 1.00 96.00 223 GLU A N 1
ATOM 1776 C CA . GLU A 1 223 ? 16.590 5.521 -26.792 1.00 96.00 223 GLU A CA 1
ATOM 1777 C C . GLU A 1 223 ? 15.845 6.548 -27.646 1.00 96.00 223 GLU A C 1
ATOM 1779 O O . GLU A 1 223 ? 15.381 7.566 -27.139 1.00 96.00 223 GLU A O 1
ATOM 1784 N N . ASN A 1 224 ? 15.642 6.245 -28.932 1.00 96.31 224 ASN A N 1
ATOM 1785 C CA . ASN A 1 224 ? 14.917 7.135 -29.841 1.00 96.31 224 ASN A CA 1
ATOM 1786 C C . ASN A 1 224 ? 13.459 7.357 -29.408 1.00 96.31 224 ASN A C 1
ATOM 1788 O O . ASN A 1 224 ? 12.912 8.443 -29.607 1.00 96.31 224 ASN A O 1
ATOM 1792 N N . PHE A 1 225 ? 12.819 6.331 -28.837 1.00 96.31 225 PHE A N 1
ATOM 1793 C CA . PHE A 1 225 ? 11.481 6.454 -28.270 1.00 96.31 225 PHE A CA 1
ATOM 1794 C C . PHE A 1 225 ? 11.483 7.432 -27.091 1.00 96.31 225 PHE A C 1
ATOM 1796 O O . PHE A 1 225 ? 10.701 8.377 -27.100 1.00 96.31 225 PHE A O 1
ATOM 1803 N N . LEU A 1 226 ? 12.382 7.263 -26.120 1.00 95.25 226 LEU A N 1
ATOM 1804 C CA . LEU A 1 226 ? 12.482 8.156 -24.966 1.00 95.25 226 LEU A CA 1
ATOM 1805 C C . LEU A 1 226 ? 12.798 9.595 -25.386 1.00 95.25 226 LEU A C 1
ATOM 1807 O O . LEU A 1 226 ? 12.134 10.511 -24.903 1.00 95.25 226 LEU A O 1
ATOM 1811 N N . HIS A 1 227 ? 13.703 9.784 -26.350 1.00 93.69 227 HIS A N 1
ATOM 1812 C CA . HIS A 1 227 ? 14.021 11.100 -26.908 1.00 93.69 227 HIS A CA 1
ATOM 1813 C C . HIS A 1 227 ? 12.795 11.801 -27.486 1.00 93.69 227 HIS A C 1
ATOM 1815 O O . HIS A 1 227 ? 12.516 12.960 -27.179 1.00 93.69 227 HIS A O 1
ATOM 1821 N N . ARG A 1 228 ? 11.985 11.075 -28.266 1.00 95.75 228 ARG A N 1
ATOM 1822 C CA . ARG A 1 228 ? 10.752 11.618 -28.849 1.00 95.75 228 ARG A CA 1
ATOM 1823 C C . ARG A 1 228 ? 9.771 12.146 -27.797 1.00 95.75 228 ARG A C 1
ATOM 1825 O O . ARG A 1 228 ? 9.017 13.068 -28.102 1.00 95.75 228 ARG A O 1
ATOM 1832 N N . TYR A 1 229 ? 9.758 11.556 -26.604 1.00 92.88 229 TYR A N 1
ATOM 1833 C CA . TYR A 1 229 ? 8.868 11.941 -25.507 1.00 92.88 229 TYR A CA 1
ATOM 1834 C C . TYR A 1 229 ? 9.552 12.805 -24.433 1.00 92.88 229 TYR A C 1
ATOM 1836 O O . TYR A 1 229 ? 8.925 13.100 -23.420 1.00 92.88 229 TYR A O 1
ATOM 1844 N N . GLY A 1 230 ? 10.798 13.245 -24.653 1.00 90.31 230 GLY A N 1
ATOM 1845 C CA . GLY A 1 230 ? 11.513 14.152 -23.748 1.00 90.31 230 GLY A CA 1
ATOM 1846 C C . GLY A 1 230 ? 12.141 13.486 -22.518 1.00 90.31 230 GLY A C 1
ATOM 1847 O O . GLY A 1 230 ? 12.369 14.155 -21.514 1.00 90.31 230 GLY A O 1
ATOM 1848 N N . PHE A 1 231 ? 12.427 12.182 -22.572 1.00 90.56 231 PHE A N 1
ATOM 1849 C CA . PHE A 1 231 ? 13.032 11.407 -21.476 1.00 90.56 231 PHE A CA 1
ATOM 1850 C C . PHE A 1 231 ? 14.504 11.040 -21.738 1.00 90.56 231 PHE A C 1
ATOM 1852 O O . PHE A 1 231 ? 14.954 9.947 -21.399 1.00 90.56 231 PHE A O 1
ATOM 1859 N N . ASP A 1 232 ? 15.265 11.962 -22.327 1.00 86.00 232 ASP A N 1
ATOM 1860 C CA . ASP A 1 232 ? 16.646 11.753 -22.802 1.00 86.00 232 ASP A CA 1
ATOM 1861 C C . ASP A 1 232 ? 17.660 11.312 -21.744 1.00 86.00 232 ASP A C 1
ATOM 1863 O O . ASP A 1 232 ? 18.675 10.697 -22.058 1.00 86.00 232 ASP A O 1
ATOM 1867 N N . ASN A 1 233 ? 17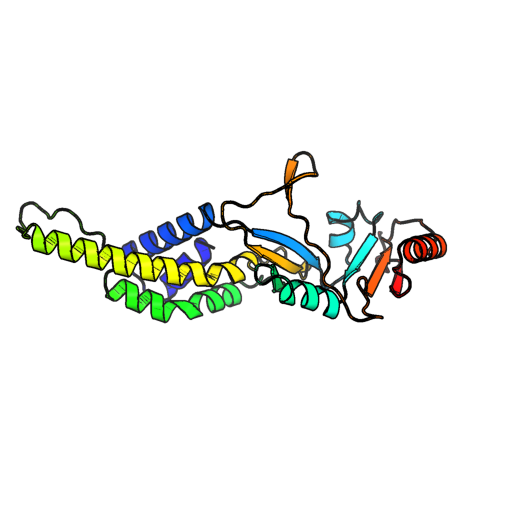.393 11.625 -20.480 1.00 85.62 233 ASN A N 1
ATOM 1868 C CA . ASN A 1 233 ? 18.356 11.467 -19.393 1.00 85.62 233 ASN A CA 1
ATOM 1869 C C . ASN A 1 233 ? 18.192 10.151 -18.608 1.00 85.62 233 ASN A C 1
ATOM 1871 O O . ASN A 1 233 ? 18.843 9.968 -17.571 1.00 85.62 233 ASN A O 1
ATOM 1875 N N . ALA A 1 234 ? 17.307 9.258 -19.057 1.00 92.56 234 ALA A N 1
ATOM 1876 C CA . ALA A 1 234 ? 17.070 7.974 -18.409 1.00 92.56 234 ALA A CA 1
ATOM 1877 C C . ALA A 1 234 ? 18.195 6.976 -18.725 1.00 92.56 234 ALA A C 1
ATOM 1879 O O . ALA A 1 234 ? 18.590 6.797 -19.876 1.00 92.56 234 ALA A O 1
ATOM 1880 N N . ASN A 1 235 ? 18.684 6.278 -17.700 1.00 94.19 235 ASN A N 1
ATOM 1881 C CA . ASN A 1 235 ? 19.684 5.230 -17.879 1.00 94.19 235 ASN A CA 1
ATOM 1882 C C . ASN A 1 235 ? 19.034 3.972 -18.470 1.00 94.19 235 ASN A C 1
ATOM 1884 O O . ASN A 1 235 ? 18.064 3.459 -17.910 1.00 94.19 235 ASN A O 1
ATOM 1888 N N . LEU A 1 236 ? 19.586 3.444 -19.563 1.00 96.12 236 LEU A N 1
ATOM 1889 C CA . LEU A 1 236 ? 19.059 2.255 -20.231 1.00 96.12 236 LEU A CA 1
ATOM 1890 C C . LEU A 1 236 ? 19.934 1.028 -20.022 1.00 96.12 236 LEU A C 1
ATOM 1892 O O . LEU A 1 236 ? 21.153 1.075 -20.184 1.00 96.12 236 LEU A O 1
ATOM 1896 N N . SER A 1 237 ? 19.294 -0.098 -19.723 1.00 96.12 237 SER A N 1
ATOM 1897 C CA . SER A 1 237 ? 19.962 -1.393 -19.633 1.00 96.12 237 SER A CA 1
ATOM 1898 C C . SER A 1 237 ? 19.037 -2.544 -20.028 1.00 96.12 237 SER A C 1
ATOM 1900 O O . SER A 1 237 ? 17.830 -2.384 -20.214 1.00 96.12 237 SER A O 1
ATOM 1902 N N . VAL A 1 238 ? 19.622 -3.730 -20.175 1.00 95.50 238 VAL A N 1
ATOM 1903 C CA . VAL A 1 238 ? 18.893 -4.995 -20.306 1.00 95.50 238 VAL A CA 1
ATOM 1904 C C . VAL A 1 238 ? 19.059 -5.766 -19.003 1.00 95.50 238 VAL A C 1
ATOM 1906 O O . VAL A 1 238 ? 20.128 -5.713 -18.391 1.00 95.50 238 VAL A O 1
ATOM 1909 N N . SER A 1 239 ? 18.005 -6.466 -18.590 1.00 93.25 239 SER A N 1
ATOM 1910 C CA . SER A 1 239 ? 18.013 -7.347 -17.427 1.00 93.25 239 SER A CA 1
ATOM 1911 C C . SER A 1 239 ? 19.184 -8.328 -17.473 1.00 93.25 239 SER A C 1
ATOM 1913 O O . SER A 1 239 ? 19.477 -8.940 -18.503 1.00 93.25 239 SER A O 1
ATOM 1915 N N . THR A 1 240 ? 19.828 -8.504 -16.324 1.00 88.75 240 THR A N 1
ATOM 1916 C CA . THR A 1 240 ? 20.896 -9.494 -16.116 1.00 88.75 240 THR A CA 1
ATOM 1917 C C . THR A 1 240 ? 20.352 -10.872 -15.729 1.00 88.75 240 THR A C 1
ATOM 1919 O O . THR A 1 240 ? 21.094 -11.858 -15.698 1.00 88.75 240 THR A O 1
ATOM 1922 N N . GLY A 1 241 ? 19.049 -10.968 -15.449 1.00 78.56 241 GLY A N 1
ATOM 1923 C CA . GLY A 1 241 ? 18.388 -12.196 -15.033 1.00 78.56 241 GLY A CA 1
ATOM 1924 C C . GLY A 1 241 ? 18.388 -13.250 -16.139 1.00 78.56 241 GLY A C 1
ATOM 1925 O O . GLY A 1 241 ? 17.694 -13.111 -17.145 1.00 78.56 241 GLY A O 1
ATOM 1926 N N . SER A 1 242 ? 19.111 -14.358 -15.944 1.00 65.19 242 SER A N 1
ATOM 1927 C CA . SER A 1 242 ? 19.038 -15.478 -16.884 1.00 65.19 242 SER A CA 1
ATOM 1928 C C . SER A 1 242 ? 17.728 -16.238 -16.674 1.00 65.19 242 SER A C 1
ATOM 1930 O O . SER A 1 242 ? 17.561 -16.936 -15.670 1.00 65.19 242 SER A O 1
ATOM 1932 N N . TYR A 1 243 ? 16.809 -16.137 -17.629 1.00 62.22 243 TYR A N 1
ATOM 1933 C CA . TYR A 1 243 ? 15.694 -17.072 -17.740 1.00 62.22 243 TYR A CA 1
ATOM 1934 C C . TYR A 1 243 ? 16.253 -18.408 -18.241 1.00 62.22 243 TYR A C 1
ATOM 1936 O O . TYR A 1 243 ? 16.483 -18.578 -19.435 1.00 62.22 243 TYR A O 1
ATOM 1944 N N . ARG A 1 244 ? 16.548 -19.317 -17.309 1.00 57.03 244 ARG A N 1
ATOM 1945 C CA . ARG A 1 244 ? 16.783 -20.732 -17.617 1.00 57.03 244 ARG A CA 1
ATOM 1946 C C . ARG A 1 244 ? 15.461 -21.479 -17.651 1.00 57.03 244 ARG A C 1
ATOM 1948 O O . ARG A 1 244 ? 14.588 -21.138 -16.818 1.00 57.03 244 ARG A O 1
#

pLDDT: mean 88.99, std 9.53, range [47.97, 97.44]

Mean predicted aligned error: 6.56 Å